Protein AF-A0A8K1FPV5-F1 (afdb_monomer)

Foldseek 3Di:
DKDFLVRVCVLQVHDSVVSVVVQVVCVVVVQKDDDDDRIIDGDPVVVVVLVVVLCVLVDPDDDPPPVVPQVSVVQSVPVSLVVLLVVLLLLCLLVVQKAALVQVCVVSVHDSVVNVVSLVVVVVVVQKDWDWDADPVRDIDIMIGGDPSVVVSLVSDVVSVVSSPPPVQSVLCVVQVHSDDVSSVVSVVVVCVVCVVVVVVVVVVVVD

Radius of gyration: 21.46 Å; Cα contacts (8 Å, |Δi|>4): 200; chains: 1; bounding box: 51×63×46 Å

Sequence (208 aa):
GPCSVSEIANITGNSKKSVTDAIRKLIEKELVIKVKYDIYDLSEKGRQLVSILNKLLINDDRSIKQELNNPLSSLGENLVQLFYLIELVKISLLNNGEVNPGKVSKELGVSTQTLKYYLDLFTERKMFKRVSKKNLLGKSYQIYVLNVEGKKIAYKIPILVKLRRNVFLKILLKMTFSINYETSLLKLMAILSLTSPILIYFKNYDVG

Mean predicted aligned error: 14.12 Å

Structure (mmCIF, N/CA/C/O backbone):
data_AF-A0A8K1FPV5-F1
#
_entry.id   AF-A0A8K1FPV5-F1
#
loop_
_atom_site.group_PDB
_atom_site.id
_atom_site.type_symbol
_atom_site.label_atom_id
_atom_site.label_alt_id
_atom_site.label_comp_id
_atom_site.label_asym_id
_atom_site.label_entity_id
_atom_site.label_seq_id
_atom_site.pdbx_PDB_ins_code
_atom_site.Cartn_x
_atom_site.Cartn_y
_atom_site.Cartn_z
_atom_site.occupancy
_atom_site.B_iso_or_equiv
_atom_site.auth_seq_id
_atom_site.auth_comp_id
_atom_site.auth_asym_id
_atom_site.auth_atom_id
_atom_site.pdbx_PDB_model_num
ATOM 1 N N . GLY A 1 1 ? 10.388 -16.625 -10.408 1.00 70.50 1 GLY A N 1
ATOM 2 C CA . GLY A 1 1 ? 10.312 -17.752 -11.352 1.00 70.50 1 GLY A CA 1
ATOM 3 C C . GLY A 1 1 ? 9.580 -17.295 -12.596 1.00 70.50 1 GLY A C 1
ATOM 4 O O . GLY A 1 1 ? 9.085 -16.170 -12.572 1.00 70.50 1 GLY A O 1
ATOM 5 N N . PRO A 1 2 ? 9.513 -18.126 -13.647 1.00 87.69 2 PRO A N 1
ATOM 6 C CA . PRO A 1 2 ? 8.880 -17.748 -14.904 1.00 87.69 2 PRO A CA 1
ATOM 7 C C . PRO A 1 2 ? 7.391 -17.433 -14.711 1.00 87.69 2 PRO A C 1
ATOM 9 O O . PRO A 1 2 ? 6.694 -18.208 -14.059 1.00 87.69 2 PRO A O 1
ATOM 12 N N . CYS A 1 3 ? 6.915 -16.326 -15.280 1.00 88.06 3 CYS A N 1
ATOM 13 C CA . CYS A 1 3 ? 5.527 -15.867 -15.168 1.00 88.06 3 CYS A CA 1
ATOM 14 C C . CYS A 1 3 ? 4.990 -15.391 -16.523 1.00 88.06 3 CYS A C 1
ATOM 16 O O . CYS A 1 3 ? 5.737 -14.871 -17.356 1.00 88.06 3 CYS A O 1
ATOM 18 N N . SER A 1 4 ? 3.680 -15.521 -16.720 1.00 93.38 4 SER A N 1
ATOM 19 C CA . SER A 1 4 ? 2.969 -14.986 -17.884 1.00 93.38 4 SER A CA 1
ATOM 20 C C . SER A 1 4 ? 2.580 -13.512 -17.736 1.00 93.38 4 SER A C 1
ATOM 22 O O . SER A 1 4 ? 2.467 -12.999 -16.618 1.00 93.38 4 SER A O 1
ATOM 24 N N . VAL A 1 5 ? 2.288 -12.823 -18.850 1.00 91.62 5 VAL A N 1
ATOM 25 C CA . VAL A 1 5 ? 1.757 -11.441 -18.815 1.00 91.62 5 VAL A CA 1
ATOM 26 C C . VAL A 1 5 ? 0.472 -11.378 -17.999 1.00 91.62 5 VAL A C 1
ATOM 28 O O . VAL A 1 5 ? 0.261 -10.428 -17.247 1.00 91.62 5 VAL A O 1
ATOM 31 N N . SER A 1 6 ? -0.393 -12.385 -18.136 1.00 87.25 6 SER A N 1
ATOM 32 C CA . SER A 1 6 ? -1.672 -12.426 -17.423 1.00 87.25 6 SER A CA 1
ATOM 33 C C . SER A 1 6 ? -1.480 -12.563 -15.912 1.00 87.25 6 SER A C 1
ATOM 35 O O . SER A 1 6 ? -2.154 -11.872 -15.150 1.00 87.25 6 SER A O 1
ATOM 37 N N . GLU A 1 7 ? -0.537 -13.397 -15.472 1.00 84.06 7 GLU A N 1
ATOM 38 C CA . GLU A 1 7 ? -0.200 -13.533 -14.050 1.00 84.06 7 GLU A CA 1
ATOM 39 C C . GLU A 1 7 ? 0.409 -12.245 -13.496 1.00 84.06 7 GLU A C 1
ATOM 41 O O . GLU A 1 7 ? -0.010 -11.773 -12.442 1.00 84.06 7 GLU A O 1
ATOM 46 N N . ILE A 1 8 ? 1.336 -11.621 -14.229 1.00 87.38 8 ILE A N 1
ATOM 47 C CA . ILE A 1 8 ? 1.968 -10.363 -13.808 1.00 87.38 8 ILE A CA 1
ATOM 48 C C . ILE A 1 8 ? 0.935 -9.228 -13.744 1.00 87.38 8 ILE A C 1
ATOM 50 O O . ILE A 1 8 ? 0.929 -8.457 -12.785 1.00 87.38 8 ILE A O 1
ATOM 54 N N . ALA A 1 9 ? 0.028 -9.134 -14.718 1.00 85.19 9 ALA A N 1
ATOM 55 C CA . ALA A 1 9 ? -1.062 -8.156 -14.722 1.00 85.19 9 ALA A CA 1
ATOM 56 C C . ALA A 1 9 ? -1.972 -8.316 -13.500 1.00 85.19 9 ALA A C 1
ATOM 58 O O . ALA A 1 9 ? -2.239 -7.337 -12.803 1.00 85.19 9 ALA A O 1
ATOM 59 N N . ASN A 1 10 ? -2.360 -9.553 -13.186 1.00 76.25 10 ASN A N 1
ATOM 60 C CA . ASN A 1 10 ? -3.189 -9.854 -12.022 1.00 76.25 10 ASN A CA 1
ATOM 61 C C . ASN A 1 10 ? -2.476 -9.541 -10.698 1.00 76.25 10 ASN A C 1
ATOM 63 O O . ASN A 1 10 ? -3.089 -8.979 -9.796 1.00 76.25 10 ASN A O 1
ATOM 67 N N . ILE A 1 11 ? -1.186 -9.873 -10.580 1.00 73.62 11 ILE A N 1
ATOM 68 C CA . ILE A 1 11 ? -0.402 -9.635 -9.356 1.00 73.62 11 ILE A CA 1
ATOM 69 C C . ILE A 1 11 ? -0.143 -8.141 -9.139 1.00 73.62 11 ILE A C 1
ATOM 71 O O . ILE A 1 11 ? -0.161 -7.670 -8.006 1.00 73.62 11 ILE A O 1
ATOM 75 N N . THR A 1 12 ? 0.117 -7.396 -10.214 1.00 73.81 12 THR A N 1
ATOM 76 C CA . THR A 1 12 ? 0.500 -5.977 -10.131 1.00 73.81 12 THR A CA 1
ATOM 77 C C . THR A 1 12 ? -0.682 -5.012 -10.227 1.00 73.81 12 THR A C 1
ATOM 79 O O . THR A 1 12 ? -0.481 -3.812 -10.063 1.00 73.81 12 THR A O 1
ATOM 82 N N . GLY A 1 13 ? -1.892 -5.501 -10.519 1.00 79.38 13 GLY A N 1
ATOM 83 C CA . GLY A 1 13 ? -3.080 -4.663 -10.714 1.00 79.38 13 GLY A CA 1
ATOM 84 C C . GLY A 1 13 ? -3.033 -3.794 -11.977 1.00 79.38 13 GLY A C 1
ATOM 85 O O . GLY A 1 13 ? -3.762 -2.810 -12.074 1.00 79.38 13 GLY A O 1
ATOM 86 N N . ASN A 1 14 ? -2.172 -4.127 -12.943 1.00 88.31 14 ASN A N 1
ATOM 87 C CA . ASN A 1 14 ? -1.999 -3.359 -14.177 1.00 88.31 14 ASN A CA 1
ATOM 88 C C . ASN A 1 14 ? -2.736 -3.993 -15.358 1.00 88.31 14 ASN A C 1
ATOM 90 O O . ASN A 1 14 ? -2.980 -5.197 -15.401 1.00 88.31 14 ASN A O 1
ATOM 94 N N . SER A 1 15 ? -3.033 -3.183 -16.379 1.00 90.00 15 SER A N 1
ATOM 95 C CA . SER A 1 15 ? -3.582 -3.709 -17.631 1.00 90.00 15 SER A CA 1
ATOM 96 C C . SER A 1 15 ? -2.574 -4.635 -18.325 1.00 90.00 15 SER A C 1
ATOM 98 O O . SER A 1 15 ? -1.369 -4.365 -18.321 1.00 90.00 15 SER A O 1
ATOM 100 N N . LYS A 1 16 ? -3.061 -5.690 -18.997 1.00 90.31 16 LYS A N 1
ATOM 101 C CA . LYS A 1 16 ? -2.197 -6.596 -19.778 1.00 90.31 16 LYS A CA 1
ATOM 102 C C . LYS A 1 16 ? -1.344 -5.832 -20.793 1.00 90.31 16 LYS A C 1
ATOM 104 O O . LYS A 1 16 ? -0.160 -6.107 -20.910 1.00 90.31 16 LYS A O 1
ATOM 109 N N . LYS A 1 17 ? -1.910 -4.810 -21.448 1.00 93.62 17 LYS A N 1
ATOM 110 C CA . LYS A 1 17 ? -1.195 -3.950 -22.406 1.00 93.62 17 LYS A CA 1
ATOM 111 C C . LYS A 1 17 ? -0.012 -3.221 -21.758 1.00 93.62 17 LYS A C 1
ATOM 113 O O . LYS A 1 17 ? 1.075 -3.203 -22.329 1.00 93.62 17 LYS A O 1
ATOM 118 N N . SER A 1 18 ? -0.211 -2.657 -20.565 1.00 89.69 18 SER A N 1
ATOM 119 C CA . SER A 1 18 ? 0.848 -1.976 -19.808 1.00 89.69 18 SER A CA 1
ATOM 120 C C . SER A 1 18 ? 1.957 -2.944 -19.399 1.00 89.69 18 SER A C 1
ATOM 122 O O . SER A 1 18 ? 3.136 -2.620 -19.525 1.00 89.69 18 SER A O 1
ATOM 124 N N . VAL A 1 19 ? 1.584 -4.148 -18.957 1.00 92.56 19 VAL A N 1
ATOM 125 C CA . VAL A 1 19 ? 2.543 -5.200 -18.597 1.00 92.56 19 VAL A CA 1
ATOM 126 C C . VAL A 1 19 ? 3.336 -5.669 -19.813 1.00 92.56 19 VAL A C 1
ATOM 128 O O . VAL A 1 19 ? 4.555 -5.777 -19.729 1.00 92.56 19 VAL A O 1
ATOM 131 N N . THR A 1 20 ? 2.688 -5.886 -20.959 1.00 95.44 20 THR A N 1
ATOM 132 C CA . THR A 1 20 ? 3.373 -6.280 -22.198 1.00 95.44 20 THR A CA 1
ATOM 133 C C . THR A 1 20 ? 4.388 -5.229 -22.652 1.00 95.44 20 THR A C 1
ATOM 135 O O . THR A 1 20 ? 5.511 -5.588 -23.004 1.00 95.44 20 THR A O 1
ATOM 138 N N . ASP A 1 21 ? 4.047 -3.936 -22.603 1.00 95.69 21 ASP A N 1
ATOM 139 C CA . ASP A 1 21 ? 4.997 -2.868 -22.952 1.00 95.69 21 ASP A CA 1
ATOM 140 C C . ASP A 1 21 ? 6.171 -2.788 -21.962 1.00 95.69 21 ASP A C 1
ATOM 142 O O . ASP A 1 21 ? 7.323 -2.635 -22.373 1.00 95.69 21 ASP A O 1
ATOM 146 N N . ALA A 1 22 ? 5.906 -2.959 -20.663 1.00 93.88 22 ALA A N 1
ATOM 147 C CA . ALA A 1 22 ? 6.953 -3.005 -19.647 1.00 93.88 22 ALA A CA 1
ATOM 148 C C . ALA A 1 22 ? 7.902 -4.197 -19.855 1.00 93.88 22 ALA A C 1
ATOM 150 O O . ALA A 1 22 ? 9.119 -4.018 -19.841 1.00 93.88 22 ALA A O 1
ATOM 151 N N . ILE A 1 23 ? 7.365 -5.395 -20.110 1.00 95.75 23 ILE A N 1
ATOM 152 C CA . ILE A 1 23 ? 8.165 -6.592 -20.403 1.00 95.75 23 ILE A CA 1
ATOM 153 C C . ILE A 1 23 ? 9.012 -6.378 -21.657 1.00 95.75 23 ILE A C 1
ATOM 155 O O . ILE A 1 23 ? 10.206 -6.666 -21.627 1.00 95.75 23 ILE A O 1
ATOM 159 N N . ARG A 1 24 ? 8.446 -5.806 -22.729 1.00 95.88 24 ARG A N 1
ATOM 160 C CA . ARG A 1 24 ? 9.200 -5.476 -23.949 1.00 95.88 24 ARG A CA 1
ATOM 161 C C . ARG A 1 24 ? 10.403 -4.576 -23.645 1.00 95.88 24 ARG A C 1
ATOM 163 O O . ARG A 1 24 ? 11.517 -4.909 -24.035 1.00 95.88 24 ARG A O 1
ATOM 170 N N . LYS A 1 25 ? 10.207 -3.496 -22.881 1.00 96.31 25 LYS A N 1
ATOM 171 C CA . LYS A 1 25 ? 11.289 -2.583 -22.461 1.00 96.31 25 LYS A CA 1
ATOM 172 C C . LYS A 1 25 ? 12.345 -3.268 -21.587 1.00 96.31 25 LYS A C 1
ATOM 174 O O . LYS A 1 25 ? 13.521 -2.920 -21.652 1.00 96.31 25 LYS A O 1
ATOM 179 N N . LEU A 1 26 ? 11.943 -4.216 -20.739 1.00 95.25 26 LEU A N 1
ATOM 180 C CA . LEU A 1 26 ? 12.870 -4.980 -19.897 1.00 95.25 26 LEU A CA 1
ATOM 181 C C . LEU A 1 26 ? 13.670 -6.015 -20.701 1.00 95.25 26 LEU A C 1
ATOM 183 O O . LEU A 1 26 ? 14.831 -6.255 -20.370 1.00 95.25 26 LEU A O 1
ATOM 187 N N . ILE A 1 27 ? 13.088 -6.574 -21.765 1.00 95.81 27 ILE A N 1
ATOM 188 C CA . ILE A 1 27 ? 13.793 -7.422 -22.738 1.00 95.81 27 ILE A CA 1
ATOM 189 C C . ILE A 1 27 ? 14.805 -6.592 -23.534 1.00 95.81 27 ILE A C 1
ATOM 191 O O . ILE A 1 27 ? 15.955 -7.003 -23.637 1.00 95.81 27 ILE A O 1
ATOM 195 N N . GLU A 1 28 ? 14.429 -5.401 -24.018 1.00 95.12 28 GLU A N 1
ATOM 196 C CA . GLU A 1 28 ? 15.346 -4.470 -24.710 1.00 95.12 28 GLU A CA 1
ATOM 197 C C . GLU A 1 28 ? 16.560 -4.088 -23.843 1.00 95.12 28 GLU A C 1
ATOM 199 O O . GLU A 1 28 ? 17.643 -3.824 -24.355 1.00 95.12 28 GLU A O 1
ATOM 204 N N . LYS A 1 29 ? 16.395 -4.082 -22.515 1.00 92.88 29 LYS A N 1
ATOM 205 C CA . LYS A 1 29 ? 17.468 -3.832 -21.535 1.00 92.88 29 LYS A CA 1
ATOM 206 C C . LYS A 1 29 ? 18.228 -5.095 -21.105 1.00 92.88 29 LYS A C 1
ATOM 208 O O . LYS A 1 29 ? 19.124 -5.001 -20.261 1.00 92.88 29 LYS A O 1
ATOM 213 N N . GLU A 1 30 ? 17.863 -6.254 -21.652 1.00 93.31 30 GLU A N 1
ATOM 214 C CA . GLU A 1 30 ? 18.415 -7.579 -21.340 1.00 93.31 30 GLU A CA 1
ATOM 215 C C . GLU A 1 30 ? 18.210 -8.015 -19.879 1.00 93.31 30 GLU A C 1
ATOM 217 O O . GLU A 1 30 ? 18.988 -8.800 -19.338 1.00 93.31 30 GLU A O 1
ATOM 222 N N . LEU A 1 31 ? 17.184 -7.497 -19.198 1.00 90.81 31 LEU A N 1
ATOM 223 C CA . LEU A 1 31 ? 16.885 -7.828 -17.795 1.00 90.81 31 LEU A CA 1
ATOM 224 C C . LEU A 1 31 ? 15.889 -8.987 -17.666 1.00 90.81 31 LEU A C 1
ATOM 226 O O . LEU A 1 31 ? 15.855 -9.683 -16.651 1.00 90.81 31 LEU A O 1
ATOM 230 N N . VAL A 1 32 ? 15.079 -9.196 -18.699 1.00 95.81 32 VAL A N 1
ATOM 231 C CA . VAL A 1 32 ? 14.065 -10.249 -18.783 1.00 95.81 32 VAL A CA 1
ATOM 232 C C . VAL A 1 32 ? 14.277 -11.018 -20.080 1.00 95.81 32 VAL A C 1
ATOM 234 O O . VAL A 1 32 ? 14.644 -10.436 -21.098 1.00 95.81 32 VAL A O 1
ATOM 237 N N . ILE A 1 33 ? 14.035 -12.323 -20.042 1.00 95.25 33 ILE A N 1
ATOM 238 C CA . ILE A 1 33 ? 14.074 -13.213 -21.199 1.00 95.25 33 ILE A CA 1
ATOM 239 C C . ILE A 1 33 ? 12.710 -13.852 -21.425 1.00 95.25 33 ILE A C 1
ATOM 241 O O . ILE A 1 33 ? 11.966 -14.145 -20.487 1.00 95.25 33 ILE A O 1
ATOM 245 N N . LYS A 1 34 ? 12.387 -14.085 -22.695 1.00 95.44 34 LYS A N 1
ATOM 246 C CA . LYS A 1 34 ? 11.223 -14.870 -23.098 1.00 95.44 34 LYS A CA 1
ATOM 247 C C . LYS A 1 34 ? 11.609 -16.346 -23.058 1.00 95.44 34 LYS A C 1
ATOM 249 O O . LYS A 1 34 ? 12.500 -16.759 -23.792 1.00 95.44 34 LYS A O 1
ATOM 254 N N . VAL A 1 35 ? 10.951 -17.124 -22.202 1.00 91.81 35 VAL A N 1
ATOM 255 C CA . VAL A 1 35 ? 11.241 -18.557 -22.030 1.00 91.81 35 VAL A CA 1
ATOM 256 C C . VAL A 1 35 ? 10.451 -19.372 -23.049 1.00 91.81 35 VAL A C 1
ATOM 258 O O . VAL A 1 35 ? 11.020 -20.157 -23.801 1.00 91.81 35 VAL A O 1
ATOM 261 N N . LYS A 1 36 ? 9.125 -19.178 -23.094 1.00 89.81 36 LYS A N 1
ATOM 262 C CA . LYS A 1 36 ? 8.237 -19.895 -24.020 1.00 89.81 36 LYS A CA 1
ATOM 263 C C . LYS A 1 36 ? 6.905 -19.167 -24.166 1.00 89.81 36 LYS A C 1
ATOM 265 O O . LYS A 1 36 ? 6.258 -18.892 -23.165 1.00 89.81 36 LYS A O 1
ATOM 270 N N . TYR A 1 37 ? 6.455 -18.912 -25.396 1.00 88.94 37 TYR A N 1
ATOM 271 C CA . TYR A 1 37 ? 5.197 -18.193 -25.660 1.00 88.94 37 TYR A CA 1
ATOM 272 C C . TYR A 1 37 ? 5.074 -16.914 -24.814 1.00 88.94 37 TYR A C 1
ATOM 274 O O . TYR A 1 37 ? 5.942 -16.060 -24.903 1.00 88.94 37 TYR A O 1
ATOM 282 N N . ASP A 1 38 ? 4.035 -16.773 -23.999 1.00 89.94 38 ASP A N 1
ATOM 283 C CA . ASP A 1 38 ? 3.809 -15.609 -23.138 1.00 89.94 38 ASP A CA 1
ATOM 284 C C . ASP A 1 38 ? 4.516 -15.710 -21.772 1.00 89.94 38 ASP A C 1
ATOM 286 O O . ASP A 1 38 ? 4.190 -14.962 -20.863 1.00 89.94 38 ASP A O 1
ATOM 290 N N . ILE A 1 39 ? 5.452 -16.650 -21.588 1.00 93.25 39 ILE A N 1
ATOM 291 C CA . ILE A 1 39 ? 6.159 -16.880 -20.320 1.00 93.25 39 ILE A CA 1
ATOM 292 C C . ILE A 1 39 ? 7.530 -16.203 -20.344 1.00 93.25 39 ILE A C 1
ATOM 294 O O . ILE A 1 39 ? 8.345 -16.440 -21.245 1.00 93.25 39 ILE A O 1
ATOM 298 N N . TYR A 1 40 ? 7.800 -15.419 -19.303 1.00 93.25 40 TYR A N 1
ATOM 299 C CA . TYR A 1 40 ? 8.999 -14.604 -19.141 1.00 93.25 40 TYR A CA 1
ATOM 300 C C . TYR A 1 40 ? 9.686 -14.886 -17.805 1.00 93.25 40 TYR A C 1
ATOM 302 O O . TYR A 1 40 ? 9.016 -15.141 -16.808 1.00 93.25 40 TYR A O 1
ATOM 310 N N . ASP A 1 41 ? 11.015 -14.806 -17.766 1.00 94.50 41 ASP A N 1
ATOM 311 C CA . ASP A 1 41 ? 11.802 -14.933 -16.532 1.00 94.50 41 ASP A CA 1
ATOM 312 C C . ASP A 1 41 ? 12.942 -13.906 -16.500 1.00 94.50 41 ASP A C 1
ATOM 314 O O . ASP A 1 41 ? 13.258 -13.269 -17.507 1.00 94.50 41 ASP A O 1
ATOM 318 N N . LEU A 1 42 ? 13.569 -13.730 -15.339 1.00 93.12 42 LEU A N 1
ATOM 3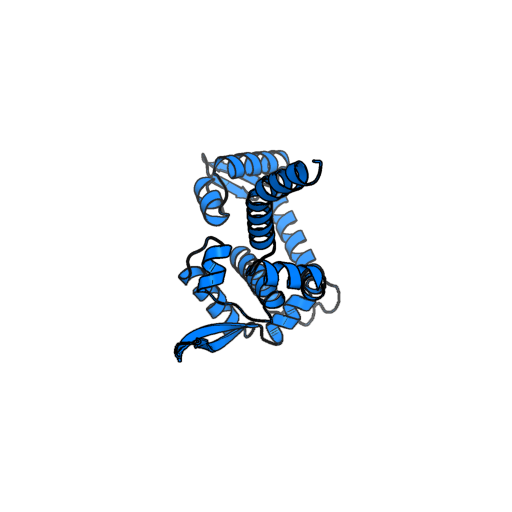19 C CA . LEU A 1 42 ? 14.745 -12.874 -15.208 1.00 93.12 42 LEU A CA 1
ATOM 320 C C . LEU A 1 42 ? 15.940 -13.480 -15.953 1.00 93.12 42 LEU A C 1
ATOM 322 O O . LEU A 1 42 ? 16.253 -14.668 -15.799 1.00 93.12 42 LEU A O 1
ATOM 326 N N . SER A 1 43 ? 16.643 -12.633 -16.704 1.00 93.81 43 SER A N 1
ATOM 327 C CA . SER A 1 43 ? 17.972 -12.960 -17.222 1.00 93.81 43 SER A CA 1
ATOM 328 C C . SER A 1 43 ? 18.988 -13.019 -16.076 1.00 93.81 43 SER A C 1
ATOM 330 O O . SER A 1 43 ? 18.709 -12.565 -14.964 1.00 93.81 43 SER A O 1
ATOM 332 N N . GLU A 1 44 ? 20.194 -13.518 -16.337 1.00 89.69 44 GLU A N 1
ATOM 333 C CA . GLU A 1 44 ? 21.276 -13.498 -15.345 1.00 89.69 44 GLU A CA 1
ATOM 334 C C . GLU A 1 44 ? 21.589 -12.065 -14.875 1.00 89.69 44 GLU A C 1
ATOM 336 O O . GLU A 1 44 ? 21.617 -11.774 -13.680 1.00 89.69 44 GLU A O 1
ATOM 341 N N . LYS A 1 45 ? 21.679 -11.125 -15.824 1.00 85.81 45 LYS A N 1
ATOM 342 C CA . LYS A 1 45 ? 21.830 -9.685 -15.565 1.00 85.81 45 LYS A CA 1
ATOM 343 C C . LYS A 1 45 ? 20.667 -9.124 -14.737 1.00 85.81 45 LYS A C 1
ATOM 345 O O . LYS A 1 45 ? 20.880 -8.337 -13.817 1.00 85.81 45 LYS A O 1
ATOM 350 N N . GLY A 1 46 ? 19.439 -9.559 -15.024 1.00 84.81 46 GLY A N 1
ATOM 351 C CA . GLY A 1 46 ? 18.247 -9.217 -14.251 1.00 84.81 46 GLY A CA 1
ATOM 352 C C . GLY A 1 46 ? 18.313 -9.722 -12.809 1.00 84.81 46 GLY A C 1
ATOM 353 O O . GLY A 1 46 ? 18.029 -8.962 -11.884 1.00 84.81 46 GLY A O 1
ATOM 354 N N . ARG A 1 47 ? 18.748 -10.970 -12.594 1.00 88.19 47 ARG A N 1
ATOM 355 C CA . ARG A 1 47 ? 18.927 -11.557 -11.252 1.00 88.19 47 ARG A CA 1
ATOM 356 C C . ARG A 1 47 ? 20.010 -10.831 -10.462 1.00 88.19 47 ARG A C 1
ATOM 358 O O . ARG A 1 47 ? 19.798 -10.520 -9.291 1.00 88.19 47 ARG A O 1
ATOM 365 N N . GLN A 1 48 ? 21.130 -10.501 -11.102 1.00 79.19 48 GLN A N 1
ATOM 366 C CA . GLN A 1 48 ? 22.206 -9.722 -10.487 1.00 79.19 48 GLN A CA 1
ATOM 367 C C . GLN A 1 48 ? 21.733 -8.320 -10.092 1.00 79.19 48 GLN A C 1
ATOM 369 O O . GLN A 1 48 ? 21.986 -7.883 -8.971 1.00 79.19 48 GLN A O 1
ATOM 374 N N . LEU A 1 49 ? 20.979 -7.639 -10.960 1.00 75.88 49 LEU A N 1
ATOM 375 C CA . LEU A 1 49 ? 20.418 -6.322 -10.659 1.00 75.88 49 LEU A CA 1
ATOM 376 C C . LEU A 1 49 ? 19.418 -6.379 -9.498 1.00 75.88 49 LEU A C 1
ATOM 378 O O . LEU A 1 49 ? 19.492 -5.550 -8.594 1.00 75.88 49 LEU A O 1
ATOM 382 N N . VAL A 1 50 ? 18.538 -7.383 -9.461 1.00 80.69 50 VAL A N 1
ATOM 383 C CA . VAL A 1 50 ? 17.635 -7.610 -8.318 1.00 80.69 50 VAL A CA 1
ATOM 384 C C . VAL A 1 50 ? 18.428 -7.890 -7.036 1.00 80.69 50 VAL A C 1
ATOM 386 O O . VAL A 1 50 ? 18.099 -7.343 -5.988 1.00 80.69 50 VAL A O 1
ATOM 389 N N . SER A 1 51 ? 19.513 -8.666 -7.110 1.00 75.88 51 SER A N 1
ATOM 390 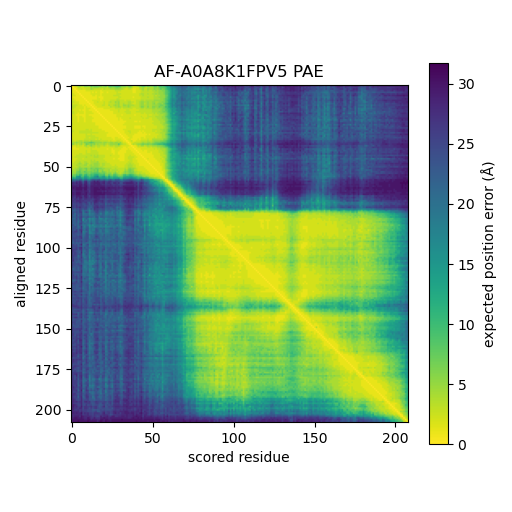C CA . SER A 1 51 ? 20.404 -8.916 -5.968 1.00 75.88 51 SER A CA 1
ATOM 391 C C . SER A 1 51 ? 21.066 -7.632 -5.455 1.00 75.88 51 SER A C 1
ATOM 393 O O . SER A 1 51 ? 21.095 -7.395 -4.249 1.00 75.88 51 SER A O 1
ATOM 395 N N . ILE A 1 52 ? 21.554 -6.769 -6.352 1.00 68.88 52 ILE A N 1
ATOM 396 C CA . ILE A 1 52 ? 22.145 -5.469 -5.997 1.00 68.88 52 ILE A CA 1
ATOM 397 C C . ILE A 1 52 ? 21.090 -4.547 -5.384 1.00 68.88 52 ILE A C 1
ATOM 399 O O . ILE A 1 52 ? 21.352 -3.940 -4.350 1.00 68.88 52 ILE A O 1
ATOM 403 N N . LEU A 1 53 ? 19.891 -4.472 -5.966 1.00 65.25 53 LEU A N 1
ATOM 404 C CA . LEU A 1 53 ? 18.785 -3.694 -5.403 1.00 65.25 53 LEU A CA 1
ATOM 405 C C . LEU A 1 53 ? 18.416 -4.192 -4.005 1.00 65.25 53 LEU A C 1
ATOM 407 O O . LEU A 1 53 ? 18.262 -3.382 -3.096 1.00 65.25 53 LEU A O 1
ATOM 411 N N . ASN A 1 54 ? 18.362 -5.509 -3.801 1.00 61.47 54 ASN A N 1
ATOM 412 C CA . ASN A 1 54 ? 18.140 -6.092 -2.482 1.00 61.47 54 ASN A CA 1
ATOM 413 C C . ASN A 1 54 ? 19.254 -5.699 -1.505 1.00 61.47 54 ASN A C 1
ATOM 415 O O . ASN A 1 54 ? 18.960 -5.262 -0.397 1.00 61.47 54 ASN A O 1
ATOM 419 N N . LYS A 1 55 ? 20.524 -5.762 -1.920 1.00 61.03 55 LYS A N 1
ATOM 420 C 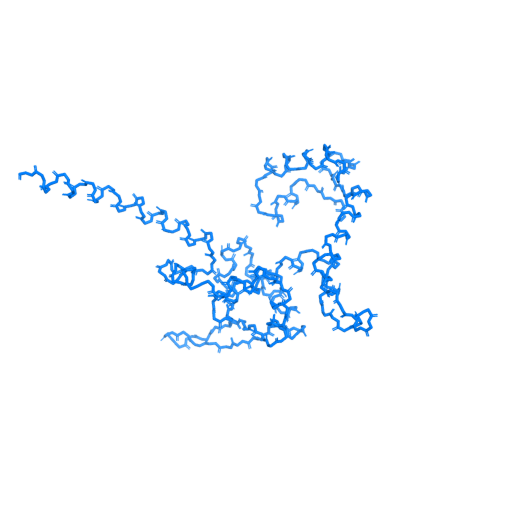CA . LYS A 1 55 ? 21.660 -5.320 -1.094 1.00 61.03 55 LYS A CA 1
ATOM 421 C C . LYS A 1 55 ? 21.593 -3.831 -0.758 1.00 61.03 55 LYS A C 1
ATOM 423 O O . LYS A 1 55 ? 21.843 -3.476 0.383 1.00 61.03 55 LYS A O 1
ATOM 428 N N . LEU A 1 56 ? 21.212 -2.968 -1.698 1.00 51.16 56 LEU A N 1
ATOM 429 C CA . LEU A 1 56 ? 21.077 -1.520 -1.475 1.00 51.16 56 LEU A CA 1
ATOM 430 C C . LEU A 1 56 ? 19.885 -1.162 -0.578 1.00 51.16 56 LEU A C 1
ATOM 432 O O . LEU A 1 56 ? 19.929 -0.169 0.139 1.00 51.16 56 LEU A O 1
ATOM 436 N N . LEU A 1 57 ? 18.824 -1.969 -0.601 1.00 53.59 57 LEU A N 1
ATOM 437 C CA . LEU A 1 57 ? 17.692 -1.823 0.316 1.00 53.59 57 LEU A CA 1
ATOM 438 C C . LEU A 1 57 ? 18.015 -2.335 1.731 1.00 53.59 57 LEU A C 1
ATOM 440 O O . LEU A 1 57 ? 17.333 -1.948 2.681 1.00 53.59 57 LEU A O 1
ATOM 444 N N . ILE A 1 58 ? 19.023 -3.204 1.872 1.00 54.22 58 ILE A N 1
ATOM 445 C CA . ILE A 1 58 ? 19.398 -3.865 3.132 1.00 54.22 58 ILE A CA 1
ATOM 446 C C . ILE A 1 58 ? 20.618 -3.203 3.802 1.00 54.22 58 ILE A C 1
ATOM 448 O O . ILE A 1 58 ? 20.648 -3.128 5.032 1.00 54.22 58 ILE A O 1
ATOM 452 N N . ASN A 1 59 ? 21.572 -2.663 3.037 1.00 45.16 59 ASN A N 1
ATOM 453 C CA . ASN A 1 59 ? 22.820 -2.098 3.554 1.00 45.16 59 ASN A CA 1
ATOM 454 C C . ASN A 1 59 ? 22.784 -0.567 3.636 1.00 45.16 59 ASN A C 1
ATOM 456 O O . ASN A 1 59 ? 23.113 0.131 2.679 1.00 45.16 59 ASN A O 1
ATOM 460 N N . ASP A 1 60 ? 22.472 -0.071 4.833 1.00 42.75 60 ASP A N 1
ATOM 461 C CA . ASP A 1 60 ? 23.218 1.050 5.405 1.00 42.75 60 ASP A CA 1
ATOM 462 C C . ASP A 1 60 ? 24.332 0.425 6.258 1.00 42.75 60 ASP A C 1
ATOM 464 O O . ASP A 1 60 ? 24.086 -0.443 7.102 1.00 42.75 60 ASP A O 1
ATOM 468 N N . ASP A 1 61 ? 25.570 0.764 5.937 1.00 52.03 61 ASP A N 1
ATOM 469 C CA . ASP A 1 61 ? 26.768 0.038 6.335 1.00 52.03 61 ASP A CA 1
ATOM 470 C C . ASP A 1 61 ? 27.054 0.219 7.837 1.00 52.03 61 ASP A C 1
ATOM 472 O O . ASP A 1 61 ? 27.343 1.330 8.290 1.00 52.03 61 ASP A O 1
ATOM 476 N N . ARG A 1 62 ? 26.934 -0.873 8.611 1.00 38.44 62 ARG A N 1
ATOM 477 C CA . ARG A 1 62 ? 27.666 -1.191 9.859 1.00 38.44 62 ARG A CA 1
ATOM 478 C C . ARG A 1 62 ? 27.146 -2.515 10.437 1.00 38.44 62 ARG A C 1
ATOM 480 O O . ARG A 1 62 ? 26.046 -2.579 10.978 1.00 38.44 62 ARG A O 1
ATOM 487 N N . SER A 1 63 ? 28.012 -3.529 10.430 1.00 38.03 63 SER A N 1
ATOM 488 C CA . SER A 1 63 ? 27.921 -4.835 11.121 1.00 38.03 63 SER A CA 1
ATOM 489 C C . SER A 1 63 ? 27.363 -6.036 10.332 1.00 38.03 63 SER A C 1
ATOM 491 O O . SER A 1 63 ? 26.297 -6.579 10.608 1.00 38.03 63 SER A O 1
ATOM 493 N N . ILE A 1 64 ? 28.244 -6.604 9.501 1.00 43.69 64 ILE A N 1
ATOM 494 C CA . ILE A 1 64 ? 28.241 -7.986 8.964 1.00 43.69 64 ILE A CA 1
ATOM 495 C C . ILE A 1 64 ? 28.334 -9.061 10.095 1.00 43.69 64 ILE A C 1
ATOM 497 O O . ILE A 1 64 ? 28.786 -10.182 9.907 1.00 43.69 64 ILE A O 1
ATOM 501 N N . LYS A 1 65 ? 27.896 -8.762 11.328 1.00 36.47 65 LYS A N 1
ATOM 502 C CA . LYS A 1 65 ? 27.882 -9.712 12.463 1.00 36.47 65 LYS A CA 1
ATOM 503 C C . LYS A 1 65 ? 26.547 -9.799 13.219 1.00 36.47 65 LYS A C 1
ATOM 505 O O . LYS A 1 65 ? 26.485 -10.475 14.238 1.00 36.47 65 LYS A O 1
ATOM 510 N N . GLN A 1 66 ? 25.463 -9.190 12.723 1.00 39.44 66 GLN A N 1
ATOM 511 C CA . GLN A 1 66 ? 24.115 -9.330 13.316 1.00 39.44 66 GLN A CA 1
ATOM 512 C C . GLN A 1 66 ? 23.037 -9.867 12.351 1.00 39.44 66 GLN A C 1
ATOM 514 O O . GLN A 1 66 ? 21.851 -9.883 12.685 1.00 39.44 66 GLN A O 1
ATOM 519 N N . GLU A 1 67 ? 23.419 -10.353 11.167 1.00 39.56 67 GLU A N 1
ATOM 520 C CA . GLU A 1 67 ? 22.477 -10.723 10.095 1.00 39.56 67 GLU A CA 1
ATOM 521 C C . GLU A 1 67 ? 21.739 -12.061 10.254 1.00 39.56 67 GLU A C 1
ATOM 523 O O . GLU A 1 67 ? 20.848 -12.348 9.459 1.00 39.56 67 GLU A O 1
ATOM 528 N N . LEU A 1 68 ? 21.984 -12.835 11.314 1.00 39.88 68 LEU A N 1
ATOM 529 C CA . LEU A 1 68 ? 21.145 -14.003 11.632 1.00 39.88 68 LEU A CA 1
ATOM 530 C C . LEU A 1 68 ? 19.826 -13.636 12.340 1.00 39.88 68 LEU A C 1
ATOM 532 O O . LEU A 1 68 ? 18.955 -14.487 12.473 1.00 39.88 68 LEU A O 1
ATOM 536 N N . ASN A 1 69 ? 19.641 -12.373 12.749 1.00 42.09 69 ASN A N 1
ATOM 537 C CA . ASN A 1 69 ? 18.462 -11.932 13.510 1.00 42.09 69 ASN A CA 1
ATOM 538 C C . ASN A 1 69 ? 17.674 -10.779 12.865 1.00 42.09 69 ASN A C 1
ATOM 540 O O . ASN A 1 69 ? 16.750 -10.257 13.488 1.00 42.09 69 ASN A O 1
ATOM 544 N N . ASN A 1 70 ? 18.015 -10.341 11.648 1.00 49.66 70 ASN A N 1
ATOM 545 C CA . ASN A 1 70 ? 17.329 -9.216 11.008 1.00 49.66 70 ASN A CA 1
ATOM 546 C C . ASN A 1 70 ? 16.114 -9.738 10.214 1.00 49.66 70 ASN A C 1
ATOM 548 O O . ASN A 1 70 ? 16.295 -10.393 9.193 1.00 49.66 70 ASN A O 1
ATOM 552 N N . PRO A 1 71 ? 14.862 -9.445 10.609 1.00 50.16 71 PRO A N 1
ATOM 553 C CA . PRO A 1 71 ? 13.681 -10.001 9.942 1.00 50.16 71 PRO A CA 1
ATOM 554 C C . PRO A 1 71 ? 13.612 -9.665 8.447 1.00 50.16 71 PRO A C 1
ATOM 556 O O . PRO A 1 71 ? 13.005 -10.412 7.684 1.00 50.16 71 PRO A O 1
ATOM 559 N N . LEU A 1 72 ? 14.243 -8.556 8.033 1.00 51.97 72 LEU A N 1
ATOM 560 C CA . LEU A 1 72 ? 14.288 -8.095 6.645 1.00 51.97 72 LEU A CA 1
ATOM 561 C C . LEU A 1 72 ? 15.085 -9.008 5.710 1.00 51.97 72 LEU A C 1
ATOM 563 O O . LEU A 1 72 ? 14.695 -9.111 4.551 1.00 51.97 72 LEU A O 1
ATOM 567 N N . SER A 1 73 ? 16.149 -9.675 6.173 1.00 49.34 73 SER A N 1
ATOM 568 C CA . SER A 1 73 ? 16.956 -10.544 5.299 1.00 49.34 73 SER A CA 1
ATOM 569 C C . SER A 1 73 ? 16.133 -11.745 4.825 1.00 49.34 73 SER A C 1
ATOM 571 O O . SER A 1 73 ? 16.047 -11.993 3.628 1.00 49.34 73 SER A O 1
ATOM 573 N N . SER A 1 74 ? 15.383 -12.378 5.737 1.00 50.38 74 SER A N 1
ATOM 574 C CA . SER A 1 74 ? 14.425 -13.451 5.407 1.00 50.38 74 SER A CA 1
ATOM 575 C C . SER A 1 74 ? 13.207 -12.995 4.582 1.00 50.38 74 SER A C 1
ATOM 577 O O . SER A 1 74 ? 12.504 -13.817 4.004 1.00 50.38 74 SER A O 1
ATOM 579 N N . LEU A 1 75 ? 12.905 -11.689 4.557 1.00 51.75 75 LEU A N 1
ATOM 580 C CA . LEU A 1 75 ? 11.801 -11.112 3.773 1.00 51.75 75 LEU A CA 1
ATOM 581 C C . LEU A 1 75 ? 12.239 -10.702 2.366 1.00 51.75 75 LEU A C 1
ATOM 583 O O . LEU A 1 75 ? 11.406 -10.673 1.462 1.00 51.75 75 LEU A O 1
ATOM 587 N N . GLY A 1 76 ? 13.527 -10.403 2.173 1.00 50.22 76 GLY A N 1
ATOM 588 C CA . GLY A 1 76 ? 14.107 -10.034 0.879 1.00 50.22 76 GLY A CA 1
ATOM 589 C C . GLY A 1 76 ? 14.057 -11.156 -0.164 1.00 50.22 76 GLY A C 1
ATOM 590 O O . GLY A 1 76 ? 14.131 -10.879 -1.359 1.00 50.22 76 GLY A O 1
ATOM 591 N N . GLU A 1 77 ? 13.865 -12.405 0.267 1.00 50.72 77 GLU A N 1
ATOM 592 C CA . GLU A 1 77 ? 13.698 -13.564 -0.620 1.00 50.72 77 GLU A CA 1
ATOM 593 C C . GLU A 1 77 ? 12.302 -13.626 -1.268 1.00 50.72 77 GLU A C 1
ATOM 595 O O . GLU A 1 77 ? 12.141 -14.206 -2.342 1.00 50.72 77 GLU A O 1
ATOM 600 N N . ASN A 1 78 ? 11.287 -12.983 -0.670 1.00 68.44 78 ASN A N 1
ATOM 601 C CA . ASN A 1 78 ? 9.927 -12.930 -1.206 1.00 68.44 78 ASN A CA 1
ATOM 602 C C . ASN A 1 78 ? 9.496 -11.476 -1.446 1.00 68.44 78 ASN A C 1
ATOM 604 O O . ASN A 1 78 ? 8.927 -10.814 -0.575 1.00 68.44 78 ASN A O 1
ATOM 608 N N . LEU A 1 79 ? 9.727 -10.997 -2.672 1.00 70.38 79 LEU A N 1
ATOM 609 C CA . LEU A 1 79 ? 9.412 -9.630 -3.107 1.00 70.38 79 LEU A CA 1
ATOM 610 C C . LEU A 1 79 ? 7.957 -9.221 -2.837 1.00 70.38 79 LEU A C 1
ATOM 612 O O . LEU A 1 79 ? 7.692 -8.054 -2.560 1.00 70.38 79 LEU A O 1
ATOM 616 N N . VAL A 1 80 ? 7.017 -10.171 -2.870 1.00 75.31 80 VAL A N 1
ATOM 617 C CA . VAL A 1 80 ? 5.605 -9.900 -2.572 1.00 75.31 80 VAL A CA 1
ATOM 618 C C . VAL A 1 80 ? 5.425 -9.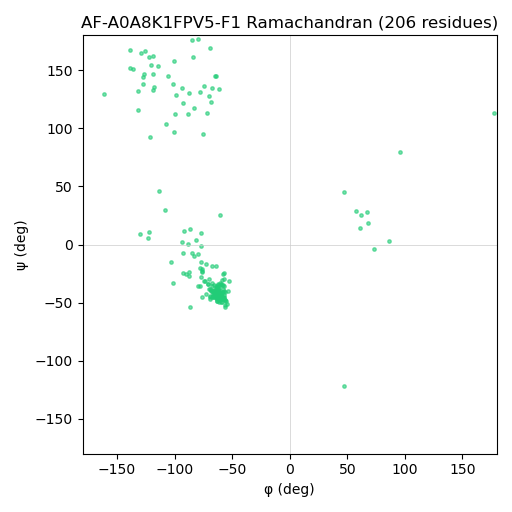584 -1.086 1.00 75.31 80 VAL A C 1
ATOM 620 O O . VAL A 1 80 ? 4.776 -8.598 -0.742 1.00 75.31 80 VAL A O 1
ATOM 623 N N . GLN A 1 81 ? 6.044 -10.361 -0.191 1.00 81.38 81 GLN A N 1
ATOM 624 C CA . GLN A 1 81 ? 6.034 -10.059 1.247 1.00 81.38 81 GLN A CA 1
ATOM 625 C C . GLN A 1 81 ? 6.700 -8.712 1.534 1.00 81.38 81 GLN A C 1
ATOM 627 O O . GLN A 1 81 ? 6.165 -7.919 2.308 1.00 81.38 81 GLN A O 1
ATOM 632 N N . LEU A 1 82 ? 7.829 -8.423 0.884 1.00 80.25 82 LEU A N 1
ATOM 633 C CA . LEU A 1 82 ? 8.509 -7.139 1.037 1.00 80.25 82 LEU A CA 1
ATOM 634 C C . LEU A 1 82 ? 7.623 -5.969 0.584 1.00 80.25 82 LEU A C 1
ATOM 636 O O . LEU A 1 82 ? 7.505 -4.980 1.309 1.00 80.25 82 LEU A O 1
ATOM 640 N N . PHE A 1 83 ? 6.956 -6.101 -0.565 1.00 85.38 83 PHE A N 1
ATOM 641 C CA . PHE A 1 83 ? 6.001 -5.110 -1.063 1.00 85.38 83 PHE A CA 1
ATOM 642 C C . PHE A 1 83 ? 4.893 -4.832 -0.040 1.00 85.38 83 PHE A C 1
ATOM 644 O O . PHE A 1 83 ? 4.702 -3.682 0.363 1.00 85.38 83 PHE A O 1
ATOM 651 N N . TYR A 1 84 ? 4.210 -5.878 0.443 1.00 89.06 84 TYR A N 1
ATOM 652 C CA . TYR A 1 84 ? 3.135 -5.706 1.423 1.00 89.06 84 TYR A CA 1
ATOM 653 C C . TYR A 1 84 ? 3.640 -5.132 2.741 1.00 89.06 84 TYR A C 1
ATOM 655 O O . TYR A 1 84 ? 2.950 -4.311 3.339 1.00 89.06 84 TYR A O 1
ATOM 663 N N . LEU A 1 85 ? 4.837 -5.510 3.193 1.00 88.31 85 LEU A N 1
ATOM 664 C CA . LEU A 1 85 ? 5.417 -4.925 4.396 1.00 88.31 85 LEU A CA 1
ATOM 665 C C . LEU A 1 85 ? 5.628 -3.419 4.226 1.00 88.31 85 LEU A C 1
ATOM 667 O O . LEU A 1 85 ? 5.206 -2.644 5.085 1.00 88.31 85 LEU A O 1
ATOM 671 N N . ILE A 1 86 ? 6.257 -3.000 3.125 1.00 86.62 86 ILE A N 1
ATOM 672 C CA . ILE A 1 86 ? 6.543 -1.586 2.865 1.00 86.62 86 I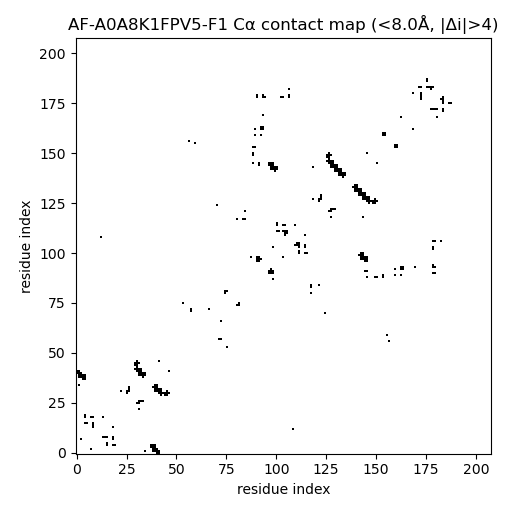LE A CA 1
ATOM 673 C C . ILE A 1 86 ? 5.240 -0.788 2.773 1.00 86.62 86 ILE A C 1
ATOM 675 O O . ILE A 1 86 ? 5.120 0.237 3.448 1.00 86.62 86 ILE A O 1
ATOM 679 N N . GLU A 1 87 ? 4.248 -1.262 2.013 1.00 88.31 87 GLU A N 1
ATOM 680 C CA . GLU A 1 87 ? 2.962 -0.564 1.890 1.00 88.31 87 GLU A CA 1
ATOM 681 C C . GLU A 1 87 ? 2.199 -0.512 3.220 1.00 88.31 87 GLU A C 1
ATOM 683 O O . GLU A 1 87 ? 1.700 0.544 3.611 1.00 88.31 87 GLU A O 1
ATOM 688 N N . LEU A 1 88 ? 2.169 -1.600 3.992 1.00 92.06 88 LEU A N 1
ATOM 689 C CA . LEU A 1 88 ? 1.504 -1.613 5.297 1.00 92.06 88 LEU A CA 1
ATOM 690 C C . LEU A 1 88 ? 2.190 -0.698 6.317 1.00 92.06 88 LEU A C 1
ATOM 692 O O . LEU A 1 88 ? 1.510 -0.015 7.087 1.00 92.06 88 LEU A O 1
ATOM 696 N N . VAL A 1 89 ? 3.525 -0.645 6.323 1.00 91.38 89 VAL A N 1
ATOM 697 C CA . VAL A 1 89 ? 4.289 0.282 7.173 1.00 91.38 89 VAL A CA 1
ATOM 698 C C . VAL A 1 89 ? 4.033 1.725 6.742 1.00 91.38 89 VAL A C 1
ATOM 700 O O . VAL A 1 89 ? 3.757 2.572 7.591 1.00 91.38 89 VAL A O 1
ATOM 703 N N . LYS A 1 90 ? 4.067 2.009 5.438 1.00 89.19 90 LYS A N 1
ATOM 704 C CA . LYS A 1 90 ? 3.771 3.325 4.857 1.00 89.19 90 LYS A CA 1
ATOM 705 C C . LYS A 1 90 ? 2.382 3.818 5.258 1.00 89.19 90 LYS A C 1
ATOM 707 O O . LYS A 1 90 ? 2.257 4.911 5.810 1.00 89.19 90 LYS A O 1
ATOM 712 N N . ILE A 1 91 ? 1.356 2.995 5.047 1.00 90.62 91 ILE A N 1
ATOM 713 C CA . ILE A 1 91 ? -0.027 3.305 5.423 1.00 90.62 91 ILE A CA 1
ATOM 714 C C . ILE A 1 91 ? -0.128 3.516 6.930 1.00 90.62 91 ILE A C 1
ATOM 716 O O . ILE A 1 91 ? -0.694 4.510 7.378 1.00 90.62 91 ILE A O 1
ATOM 720 N N . SER A 1 92 ? 0.472 2.632 7.722 1.00 92.00 92 SER A N 1
ATOM 721 C CA . SER A 1 92 ? 0.492 2.768 9.173 1.00 92.00 92 SER A CA 1
ATOM 722 C C . SER A 1 92 ? 1.092 4.106 9.621 1.00 92.00 92 SER A C 1
ATOM 724 O O . SER A 1 92 ? 0.477 4.830 10.403 1.00 92.00 92 SER A O 1
ATOM 726 N N . LEU A 1 93 ? 2.247 4.508 9.082 1.00 89.44 93 LEU A N 1
ATOM 727 C CA . LEU A 1 93 ? 2.889 5.783 9.420 1.00 89.44 93 LEU A CA 1
ATOM 728 C C . LEU A 1 93 ? 2.024 7.011 9.109 1.00 89.44 93 LEU A C 1
ATOM 730 O O . LEU A 1 93 ? 2.102 8.013 9.827 1.00 89.44 93 LEU A O 1
ATOM 734 N N . LEU A 1 94 ? 1.224 6.937 8.046 1.00 88.81 94 LEU A N 1
ATOM 735 C CA . LEU A 1 94 ? 0.296 7.992 7.645 1.00 88.81 94 LEU A CA 1
ATOM 736 C C . LEU A 1 94 ? -0.970 8.025 8.510 1.00 88.81 94 LEU A C 1
ATOM 738 O O . LEU A 1 94 ? -1.539 9.094 8.716 1.00 88.81 94 LEU A O 1
ATOM 742 N N . ASN A 1 95 ? -1.369 6.881 9.065 1.00 88.88 95 ASN A N 1
ATOM 743 C CA . ASN A 1 95 ? -2.636 6.688 9.769 1.00 88.88 95 ASN A CA 1
ATOM 744 C C . ASN A 1 95 ? -2.430 6.409 11.267 1.00 88.88 95 ASN A C 1
ATOM 746 O O . ASN A 1 95 ? -3.028 5.500 11.834 1.00 88.88 95 ASN A O 1
ATOM 750 N N . ASN A 1 96 ? -1.571 7.195 11.925 1.00 87.12 96 ASN A N 1
ATOM 751 C CA . ASN A 1 96 ? -1.310 7.128 13.376 1.00 87.12 96 ASN A CA 1
ATOM 752 C C . ASN A 1 96 ? -0.832 5.761 13.896 1.00 87.12 96 ASN A C 1
ATOM 754 O O . ASN A 1 96 ? -1.035 5.408 15.055 1.00 87.12 96 ASN A O 1
ATOM 758 N N . GLY A 1 97 ? -0.152 4.998 13.051 1.00 89.00 97 GLY A N 1
ATOM 759 C CA . GLY A 1 97 ? 0.318 3.660 13.371 1.00 89.00 97 GLY A CA 1
ATOM 760 C C . GLY A 1 97 ? -0.717 2.564 13.115 1.00 89.00 97 GLY A C 1
ATOM 761 O O . GLY A 1 97 ? -0.433 1.415 13.441 1.00 89.00 97 GLY A O 1
ATOM 762 N N . GLU A 1 98 ? -1.899 2.886 12.582 1.00 93.19 98 GLU A N 1
ATOM 763 C CA . GLU A 1 98 ? -3.025 1.960 12.453 1.00 93.19 98 GLU A CA 1
ATOM 764 C C . GLU A 1 98 ? -3.243 1.483 11.017 1.00 93.19 98 GLU A C 1
ATOM 766 O O . GLU A 1 98 ? -3.102 2.224 10.046 1.00 93.19 98 GLU A O 1
ATOM 771 N N . VAL A 1 99 ? -3.670 0.230 10.900 1.00 94.25 99 VAL A N 1
ATOM 772 C CA . VAL A 1 99 ? -4.033 -0.431 9.651 1.00 94.25 99 VAL A CA 1
ATOM 773 C C . VAL A 1 99 ? -5.380 -1.115 9.859 1.00 94.25 99 VAL A C 1
ATOM 775 O O . VAL A 1 99 ? -5.514 -2.037 10.666 1.00 94.25 99 VAL A O 1
ATOM 778 N N . ASN A 1 100 ? -6.397 -0.667 9.122 1.00 93.19 100 ASN A N 1
ATOM 779 C CA . ASN A 1 100 ? -7.701 -1.324 9.078 1.00 93.19 100 ASN A CA 1
ATOM 780 C C . ASN A 1 100 ? -7.785 -2.188 7.810 1.00 93.19 100 ASN A C 1
ATOM 782 O O . ASN A 1 100 ? -7.867 -1.617 6.719 1.00 93.19 100 ASN A O 1
ATOM 786 N N . PRO A 1 101 ? -7.827 -3.529 7.919 1.00 91.38 101 PRO A N 1
ATOM 787 C CA . PRO A 1 101 ? -7.773 -4.391 6.747 1.00 91.38 101 PRO A CA 1
ATOM 788 C C . PRO A 1 101 ? -8.890 -4.131 5.733 1.00 91.38 101 PRO A C 1
ATOM 790 O O . PRO A 1 101 ? -8.661 -4.209 4.532 1.00 91.38 101 PRO A O 1
ATOM 793 N N . GLY A 1 102 ? -10.094 -3.782 6.196 1.00 88.44 102 GLY A N 1
ATOM 794 C CA . GLY A 1 102 ? -11.239 -3.514 5.322 1.00 88.44 102 GLY A CA 1
ATOM 795 C C . GLY A 1 102 ? -11.112 -2.210 4.531 1.00 88.44 102 GLY A C 1
ATOM 796 O O . GLY A 1 102 ? -11.558 -2.143 3.392 1.00 88.44 102 GLY A O 1
ATOM 797 N N . LYS A 1 103 ? -10.483 -1.175 5.104 1.00 88.38 103 LYS A N 1
ATOM 798 C CA . LYS A 1 103 ? -10.203 0.077 4.375 1.00 88.38 103 LYS A CA 1
ATOM 799 C C . LYS A 1 103 ? -9.026 -0.090 3.418 1.00 88.38 103 LYS A C 1
ATOM 801 O O . LYS A 1 103 ? -9.097 0.312 2.266 1.00 88.38 103 LYS A O 1
ATOM 806 N N . VAL A 1 104 ? -7.969 -0.726 3.909 1.00 90.62 104 VAL A N 1
ATOM 807 C CA . VAL A 1 104 ? -6.704 -0.895 3.191 1.00 90.62 104 VAL A CA 1
ATOM 808 C C . VAL A 1 104 ? -6.852 -1.832 2.001 1.00 90.62 104 VAL A C 1
ATOM 810 O O . VAL A 1 104 ? -6.319 -1.537 0.943 1.00 90.62 104 VAL A O 1
ATOM 813 N N . SER A 1 105 ? -7.626 -2.913 2.131 1.00 88.06 105 SER A N 1
ATOM 814 C CA . SER A 1 105 ? -7.910 -3.817 1.004 1.00 88.06 105 SER A CA 1
ATOM 815 C C . SER A 1 105 ? -8.570 -3.099 -0.172 1.00 88.06 105 SER A C 1
ATOM 817 O O . SER A 1 105 ? -8.171 -3.312 -1.311 1.00 88.06 105 SER A O 1
ATOM 819 N N . LYS A 1 106 ? -9.514 -2.190 0.104 1.00 86.25 106 LY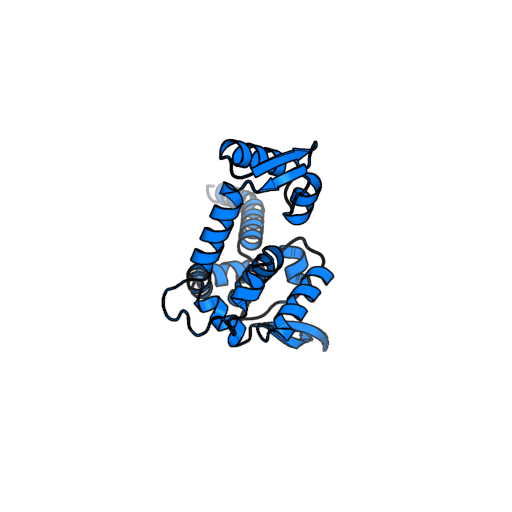S A N 1
ATOM 820 C CA . LYS A 1 106 ? -10.159 -1.371 -0.930 1.00 86.25 106 LYS A CA 1
ATOM 821 C C . LYS A 1 106 ? -9.178 -0.428 -1.620 1.00 86.25 106 LYS A C 1
ATOM 823 O O . LYS A 1 106 ? -9.225 -0.320 -2.836 1.00 86.25 106 LYS A O 1
ATOM 828 N N . GLU A 1 107 ? -8.301 0.233 -0.864 1.00 81.75 107 GLU A N 1
ATOM 829 C CA . GLU A 1 107 ? -7.331 1.168 -1.453 1.00 81.75 107 GLU A CA 1
ATOM 830 C C . GLU A 1 107 ? -6.176 0.472 -2.183 1.00 81.75 107 GLU A C 1
ATOM 832 O O . GLU A 1 107 ? -5.680 1.008 -3.165 1.00 81.75 107 GLU A O 1
ATOM 837 N N . LEU A 1 108 ? -5.761 -0.718 -1.745 1.00 81.69 108 LEU A N 1
ATOM 838 C CA . LEU A 1 108 ? -4.721 -1.500 -2.423 1.00 81.69 108 LEU A CA 1
ATOM 839 C C . LEU A 1 108 ? -5.261 -2.362 -3.575 1.00 81.69 108 LEU A C 1
ATOM 841 O O . LEU A 1 108 ? -4.472 -2.988 -4.273 1.00 81.69 108 LEU A O 1
ATOM 845 N N . GLY A 1 109 ? -6.583 -2.441 -3.761 1.00 81.50 109 GLY A N 1
ATOM 846 C CA . GLY A 1 109 ? -7.190 -3.275 -4.803 1.00 81.50 109 GLY A CA 1
ATOM 847 C C . GLY A 1 109 ? -7.001 -4.782 -4.586 1.00 81.50 109 GLY A C 1
ATOM 848 O O . GLY A 1 109 ? -6.965 -5.543 -5.547 1.00 81.50 109 GLY A O 1
ATOM 849 N N . VAL A 1 110 ? -6.873 -5.228 -3.332 1.00 86.12 110 VAL A N 1
ATOM 850 C CA . VAL A 1 110 ? -6.626 -6.639 -2.972 1.00 86.12 110 VAL A CA 1
ATOM 851 C C . VAL A 1 110 ? -7.715 -7.174 -2.055 1.00 86.12 110 VAL A C 1
ATOM 853 O O . VAL A 1 110 ? -8.425 -6.414 -1.400 1.00 86.12 110 VAL A O 1
ATOM 856 N N . SER A 1 111 ? -7.847 -8.498 -1.951 1.00 88.75 111 SER A N 1
ATOM 857 C CA . SER A 1 111 ? -8.833 -9.080 -1.037 1.00 88.75 111 SER A CA 1
ATOM 858 C C . SER A 1 111 ? -8.492 -8.767 0.428 1.00 88.75 111 SER A C 1
ATOM 860 O O . SER A 1 111 ? -7.326 -8.751 0.839 1.00 88.75 111 SER A O 1
ATOM 862 N N . THR A 1 112 ? -9.515 -8.568 1.266 1.00 89.94 112 THR A N 1
ATOM 863 C CA . THR A 1 112 ? -9.310 -8.396 2.715 1.00 89.94 112 THR A CA 1
ATOM 864 C C . THR A 1 112 ? -8.619 -9.612 3.340 1.00 89.94 112 THR A C 1
ATOM 866 O O . THR A 1 112 ? -7.867 -9.453 4.299 1.00 89.94 112 THR A O 1
ATOM 869 N N . GLN A 1 113 ? -8.833 -10.812 2.791 1.00 86.00 113 GLN A N 1
ATOM 870 C CA . GLN A 1 113 ? -8.206 -12.043 3.269 1.00 86.00 113 GLN A CA 1
ATOM 871 C C . GLN A 1 113 ? -6.698 -12.062 2.993 1.00 86.00 113 GLN A C 1
ATOM 873 O O . GLN A 1 113 ? -5.923 -12.369 3.894 1.00 86.00 113 GLN A O 1
ATOM 878 N N . THR A 1 114 ? -6.278 -11.653 1.792 1.00 85.38 114 THR A N 1
ATOM 879 C CA . THR A 1 114 ? -4.860 -11.503 1.419 1.00 85.38 114 THR A CA 1
ATOM 880 C C . THR A 1 114 ? -4.151 -10.552 2.376 1.00 85.38 114 THR A C 1
ATOM 882 O O . THR A 1 114 ? -3.077 -10.851 2.891 1.00 85.38 114 THR A O 1
ATOM 885 N N . LEU A 1 115 ? -4.780 -9.417 2.677 1.00 90.50 115 LEU A N 1
ATOM 886 C CA . LEU A 1 115 ? -4.186 -8.435 3.571 1.00 90.50 115 LEU A CA 1
ATOM 887 C C . LEU A 1 115 ? -4.095 -8.936 5.020 1.00 90.50 115 LEU A C 1
ATOM 889 O O . LEU A 1 115 ? -3.091 -8.694 5.685 1.00 90.50 115 LEU A O 1
ATOM 893 N N . LYS A 1 116 ? -5.124 -9.646 5.502 1.00 92.88 116 LYS A N 1
ATOM 894 C CA . LYS A 1 116 ? -5.095 -10.302 6.818 1.00 92.88 116 LYS A CA 1
ATOM 895 C C . LYS A 1 116 ? -3.975 -11.332 6.901 1.00 92.88 116 LYS A C 1
ATOM 897 O O . LYS A 1 116 ? -3.246 -11.310 7.880 1.00 92.88 116 LYS A O 1
ATOM 902 N N . TYR A 1 117 ? -3.793 -12.153 5.866 1.00 91.31 117 TYR A N 1
ATOM 903 C CA . TYR A 1 117 ? -2.702 -13.126 5.802 1.00 91.31 117 TYR A CA 1
ATOM 904 C C . TYR A 1 117 ? -1.333 -12.460 6.010 1.00 91.31 117 TYR A C 1
ATOM 906 O O . TYR A 1 117 ? -0.585 -12.860 6.899 1.00 91.31 117 TYR A O 1
ATOM 914 N N . TYR A 1 118 ? -1.026 -11.392 5.264 1.00 91.38 118 TYR A N 1
ATOM 915 C CA . TYR A 1 118 ? 0.249 -10.687 5.434 1.00 91.38 118 TYR A CA 1
ATOM 916 C C . TYR A 1 118 ? 0.357 -9.972 6.784 1.00 91.38 118 TYR A C 1
ATOM 918 O O . TYR A 1 118 ? 1.411 -10.005 7.412 1.00 91.38 118 TYR A O 1
ATOM 926 N N . LEU A 1 119 ? -0.722 -9.351 7.267 1.00 93.81 119 LEU A N 1
ATOM 927 C CA . LEU A 1 119 ? -0.729 -8.709 8.582 1.00 93.81 119 LEU A CA 1
ATOM 928 C C . LEU A 1 119 ? -0.528 -9.710 9.722 1.00 93.81 119 LEU A C 1
ATOM 930 O O . LEU A 1 119 ? 0.145 -9.378 10.698 1.00 93.81 119 LEU A O 1
ATOM 934 N N . ASP A 1 120 ? -1.071 -10.917 9.599 1.00 91.81 120 ASP A N 1
ATOM 935 C CA . ASP A 1 120 ? -0.888 -11.999 10.563 1.00 91.81 120 ASP A CA 1
ATOM 936 C C . ASP A 1 120 ? 0.557 -12.504 10.526 1.00 91.81 120 ASP A C 1
ATOM 938 O O . ASP A 1 120 ? 1.217 -12.508 11.564 1.00 91.81 120 ASP A O 1
ATOM 942 N N . LEU A 1 121 ? 1.107 -12.738 9.330 1.00 89.44 121 LEU A N 1
ATOM 943 C CA . LEU A 1 121 ? 2.522 -13.073 9.134 1.00 89.44 121 LEU A CA 1
ATOM 944 C C . LEU A 1 121 ? 3.463 -12.007 9.729 1.00 89.44 121 LEU A C 1
ATOM 946 O O . LEU A 1 121 ? 4.464 -12.327 10.371 1.00 89.44 121 LEU A O 1
ATOM 950 N N . PHE A 1 122 ? 3.155 -10.716 9.574 1.00 90.00 122 PHE A N 1
ATOM 951 C CA . PHE A 1 122 ? 3.956 -9.643 10.178 1.00 90.00 122 PHE A CA 1
ATOM 952 C C . PHE A 1 122 ? 3.687 -9.449 11.678 1.00 90.00 122 PHE A C 1
ATOM 954 O O . PHE A 1 122 ? 4.528 -8.886 12.386 1.00 90.00 122 PHE A O 1
ATOM 961 N N . THR A 1 123 ? 2.544 -9.918 12.181 1.00 91.25 123 THR A N 1
ATOM 962 C CA . THR A 1 123 ? 2.243 -9.959 13.618 1.00 91.25 123 THR A CA 1
ATOM 963 C C . THR A 1 123 ? 3.055 -11.054 14.304 1.00 91.25 123 THR A C 1
ATOM 965 O O . THR A 1 123 ? 3.656 -10.791 15.345 1.00 91.25 123 THR A O 1
ATOM 968 N N . GLU A 1 124 ? 3.174 -12.235 13.691 1.00 87.88 124 GLU A N 1
ATOM 969 C CA . GLU A 1 124 ? 4.061 -13.316 14.156 1.00 87.88 124 GLU A CA 1
ATOM 970 C C . GLU A 1 124 ? 5.521 -12.850 14.231 1.00 87.88 124 GLU A C 1
ATOM 972 O O . GLU A 1 124 ? 6.226 -13.105 15.208 1.00 87.88 124 GLU A O 1
ATOM 977 N N . ARG A 1 125 ? 5.948 -12.036 13.257 1.00 84.25 125 ARG A N 1
ATOM 978 C CA . ARG A 1 125 ? 7.270 -11.380 13.237 1.00 84.25 125 ARG A CA 1
ATOM 979 C C . ARG A 1 125 ? 7.382 -10.162 14.169 1.00 84.25 125 ARG A C 1
ATOM 981 O O . ARG A 1 125 ? 8.358 -9.418 14.088 1.00 84.25 125 ARG A O 1
ATOM 988 N N . LYS A 1 126 ? 6.394 -9.926 15.040 1.00 86.31 126 LYS A N 1
ATOM 989 C CA . LYS A 1 126 ? 6.336 -8.834 16.037 1.00 86.31 126 LYS A CA 1
ATOM 990 C C . LYS A 1 126 ? 6.369 -7.412 15.457 1.00 86.31 126 LYS A C 1
ATOM 992 O O . LYS A 1 126 ? 6.548 -6.446 16.205 1.00 86.31 126 LYS A O 1
ATOM 997 N N . MET A 1 127 ? 6.163 -7.252 14.148 1.00 87.81 127 MET A N 1
ATOM 998 C CA . MET A 1 127 ? 6.175 -5.947 13.474 1.00 87.81 127 MET A CA 1
ATOM 999 C C . MET A 1 127 ? 4.859 -5.197 13.670 1.00 87.81 127 MET A C 1
ATOM 1001 O O . MET A 1 127 ? 4.857 -3.976 13.834 1.00 87.81 127 MET A O 1
ATOM 1005 N N . PHE A 1 128 ? 3.751 -5.934 13.703 1.00 94.19 128 PHE A N 1
ATOM 1006 C CA . PHE A 1 128 ? 2.418 -5.425 14.008 1.00 94.19 128 PHE A CA 1
ATOM 1007 C C . PHE A 1 128 ? 1.856 -6.104 15.258 1.00 94.19 128 PHE A C 1
ATOM 1009 O O . PHE A 1 128 ? 2.335 -7.149 15.691 1.00 94.19 128 PHE A O 1
ATOM 1016 N N . LYS A 1 129 ? 0.835 -5.487 15.850 1.00 94.88 129 LYS A N 1
ATOM 1017 C CA . LYS A 1 129 ? 0.010 -6.072 16.907 1.00 94.88 129 LYS A CA 1
ATOM 1018 C C . LYS A 1 129 ? -1.460 -5.966 16.533 1.00 94.88 129 LYS A C 1
ATOM 1020 O O . LYS A 1 129 ? -1.900 -4.919 16.056 1.00 94.88 129 LYS A O 1
ATOM 1025 N N . ARG A 1 130 ? -2.229 -7.022 16.783 1.00 94.75 130 ARG A N 1
ATOM 1026 C CA . ARG A 1 130 ? -3.683 -7.001 16.605 1.00 94.75 130 ARG A CA 1
ATOM 1027 C C . ARG A 1 130 ? -4.328 -6.276 17.789 1.00 94.75 130 ARG A C 1
ATOM 1029 O O . ARG A 1 130 ? -4.003 -6.552 18.940 1.00 94.75 130 ARG A O 1
ATOM 1036 N N . VAL A 1 131 ? -5.226 -5.336 17.511 1.00 94.12 131 VAL A N 1
ATOM 1037 C CA . VAL A 1 131 ? -5.951 -4.551 18.519 1.00 94.12 131 VAL A CA 1
ATOM 1038 C C . VAL A 1 131 ? -7.434 -4.561 18.176 1.00 94.12 131 VAL A C 1
ATOM 1040 O O . VAL A 1 131 ? -7.824 -4.311 17.036 1.00 94.12 131 VAL A O 1
ATOM 1043 N N . SER A 1 132 ? -8.270 -4.843 19.171 1.00 92.12 132 SER A N 1
ATOM 1044 C CA . SER A 1 132 ? -9.718 -4.719 19.039 1.00 92.12 132 SER A CA 1
ATOM 1045 C C . SER A 1 132 ? -10.147 -3.293 19.376 1.00 92.12 132 SER A C 1
ATOM 1047 O O . SER A 1 132 ? -9.755 -2.751 20.409 1.00 92.12 132 SER A O 1
ATOM 1049 N N . LYS A 1 133 ? -10.948 -2.678 18.506 1.00 89.25 133 LYS A N 1
ATOM 1050 C CA . LYS A 1 133 ? -11.587 -1.380 18.742 1.00 89.25 133 LYS A CA 1
ATOM 1051 C C . LYS A 1 133 ? -13.098 -1.523 18.668 1.00 89.25 133 LYS A C 1
ATOM 1053 O O . LYS A 1 133 ? -13.610 -2.414 17.998 1.00 89.25 133 LYS A O 1
ATOM 1058 N N . LYS A 1 134 ? -13.817 -0.633 19.345 1.00 87.94 134 LYS A N 1
ATOM 1059 C CA . LYS A 1 134 ? -15.269 -0.493 19.200 1.00 87.94 134 LYS A CA 1
ATOM 1060 C C . LYS A 1 134 ? -15.560 0.705 18.310 1.00 87.94 134 LYS A C 1
ATOM 1062 O O . LYS A 1 134 ? -14.884 1.727 18.411 1.00 87.94 134 LYS A O 1
ATOM 1067 N N . ASN A 1 135 ? -16.521 0.565 17.405 1.00 84.25 135 ASN A N 1
ATOM 1068 C CA . ASN A 1 135 ? -17.031 1.708 16.657 1.00 84.25 135 ASN A CA 1
ATOM 1069 C C . ASN A 1 135 ? -18.030 2.508 17.516 1.00 84.25 135 ASN A C 1
ATOM 1071 O O . ASN A 1 135 ? -18.363 2.108 18.630 1.00 84.25 135 ASN A O 1
ATOM 1075 N N . LEU A 1 136 ? -18.528 3.625 16.979 1.00 81.50 136 LEU A N 1
ATOM 1076 C CA . LEU A 1 136 ? -19.536 4.476 17.633 1.00 81.50 136 LEU A CA 1
ATOM 1077 C C . LEU A 1 136 ? -20.832 3.719 17.988 1.00 81.50 136 LEU A C 1
ATOM 1079 O O . LEU A 1 136 ? -21.527 4.101 18.916 1.00 81.50 136 LEU A O 1
ATOM 1083 N N . LEU A 1 137 ? -21.125 2.622 17.283 1.00 85.56 137 LEU A N 1
ATOM 1084 C CA . LEU A 1 137 ? -22.278 1.742 17.511 1.00 85.56 137 LEU A CA 1
ATOM 1085 C C . LEU A 1 137 ? -21.959 0.579 18.473 1.00 85.56 137 LEU A C 1
ATOM 1087 O O . LEU A 1 137 ? -22.703 -0.396 18.533 1.00 85.56 137 LEU A O 1
ATOM 1091 N N . GLY A 1 138 ? -20.812 0.610 19.158 1.00 83.44 138 GLY A N 1
ATOM 1092 C C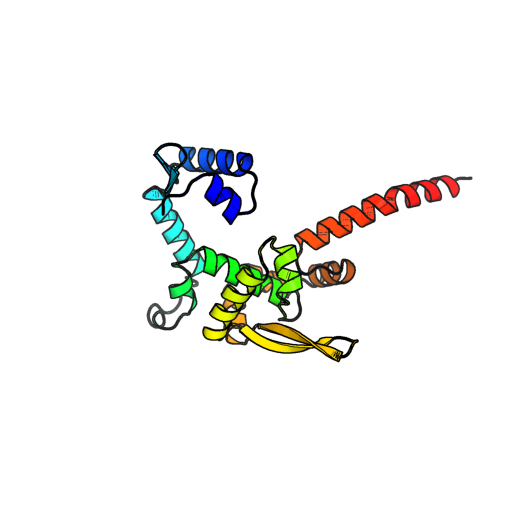A . GLY A 1 138 ? -20.380 -0.431 20.096 1.00 83.44 138 GLY A CA 1
ATOM 1093 C C . GLY A 1 138 ? -19.922 -1.750 19.457 1.00 83.44 138 GLY A C 1
ATOM 1094 O O . GLY A 1 138 ? -19.422 -2.623 20.170 1.00 83.44 138 GLY A O 1
ATOM 1095 N N . LYS A 1 139 ? -20.018 -1.906 18.128 1.00 86.44 139 LYS A N 1
ATOM 1096 C CA . LYS A 1 139 ? -19.552 -3.108 17.420 1.00 86.44 139 LYS A CA 1
ATOM 1097 C C . LYS A 1 139 ? -18.030 -3.173 17.441 1.00 86.44 139 LYS A C 1
ATOM 1099 O O . LYS A 1 139 ? -17.340 -2.223 17.058 1.00 86.44 139 LYS A O 1
ATOM 1104 N N . SER A 1 140 ? -17.515 -4.318 17.873 1.00 86.31 140 SER A N 1
ATOM 1105 C CA . SER A 1 140 ? -16.086 -4.601 17.885 1.00 86.31 140 SER A CA 1
ATOM 1106 C C . SER A 1 140 ? -15.577 -4.887 16.471 1.00 86.31 140 SER A C 1
ATOM 1108 O O . SER A 1 140 ? -16.214 -5.602 15.699 1.00 86.31 140 SER A O 1
ATOM 1110 N N . TYR A 1 141 ? -14.423 -4.322 16.129 1.00 87.38 141 TYR A N 1
ATOM 1111 C CA . TYR A 1 141 ? -13.697 -4.598 14.898 1.00 87.38 141 TYR A CA 1
ATOM 1112 C C . TYR A 1 141 ? -12.195 -4.690 15.175 1.00 87.38 141 TYR A C 1
ATOM 1114 O O . TYR A 1 141 ? -11.669 -4.072 16.103 1.00 87.38 141 TYR A O 1
ATOM 1122 N N . GLN A 1 142 ? -11.495 -5.472 14.358 1.00 91.12 142 GLN A N 1
ATOM 1123 C CA . GLN A 1 142 ? -10.056 -5.679 14.494 1.00 91.12 142 GLN A CA 1
ATOM 1124 C C . GLN A 1 142 ? -9.277 -4.703 13.614 1.00 91.12 142 GLN A C 1
ATOM 1126 O O . GLN A 1 142 ? -9.588 -4.511 12.435 1.00 91.12 142 GLN A O 1
ATOM 1131 N N . ILE A 1 143 ? -8.236 -4.117 14.196 1.00 94.25 143 ILE A N 1
ATOM 1132 C CA . ILE A 1 143 ? -7.207 -3.356 13.493 1.00 94.25 143 ILE A CA 1
ATOM 1133 C C . ILE A 1 143 ? -5.828 -3.908 13.841 1.00 94.25 143 ILE A C 1
ATOM 1135 O O . ILE A 1 143 ? -5.661 -4.651 14.809 1.00 94.25 143 ILE A O 1
ATOM 1139 N N . TYR A 1 144 ? -4.833 -3.500 13.068 1.00 95.81 144 TYR A N 1
ATOM 1140 C CA . TYR A 1 144 ? -3.437 -3.828 13.306 1.00 95.81 144 TYR A CA 1
ATOM 1141 C C . TYR A 1 144 ? -2.672 -2.539 13.558 1.00 95.81 144 TYR A C 1
ATOM 1143 O O . TYR A 1 144 ? -2.883 -1.541 12.873 1.00 95.81 144 TYR A O 1
ATOM 1151 N N . VAL A 1 145 ? -1.807 -2.543 14.563 1.00 95.31 145 VAL A N 1
ATOM 1152 C CA . VAL A 1 145 ? -1.024 -1.374 14.960 1.00 95.31 145 VAL A CA 1
ATOM 1153 C C . VAL A 1 145 ? 0.453 -1.690 14.807 1.00 95.31 145 VAL A C 1
ATOM 1155 O O . VAL A 1 145 ? 0.910 -2.741 15.249 1.00 95.31 145 VAL A O 1
ATOM 1158 N N . LEU A 1 146 ? 1.207 -0.786 14.192 1.00 93.44 146 LEU A N 1
ATOM 1159 C CA . LEU A 1 146 ? 2.646 -0.948 14.010 1.00 93.44 146 LEU A CA 1
ATOM 1160 C C . LEU A 1 146 ? 3.369 -0.865 15.358 1.00 93.44 146 LEU A C 1
ATOM 1162 O O . LEU A 1 146 ? 3.256 0.121 16.097 1.00 93.44 146 LEU A O 1
ATOM 1166 N N . ASN A 1 147 ? 4.111 -1.921 15.670 1.00 90.56 147 ASN A N 1
ATOM 1167 C CA . ASN A 1 147 ? 4.844 -2.072 16.918 1.00 90.56 147 ASN A CA 1
ATOM 1168 C C . ASN A 1 147 ? 6.226 -1.395 16.847 1.00 90.56 147 ASN A C 1
ATOM 1170 O O . ASN A 1 147 ? 6.634 -0.888 15.802 1.00 90.56 147 ASN A O 1
ATOM 1174 N N . VAL A 1 148 ? 6.965 -1.383 17.959 1.00 86.38 148 VAL A N 1
ATOM 1175 C CA . VAL A 1 148 ? 8.313 -0.794 18.043 1.00 86.38 148 VAL A CA 1
ATOM 1176 C C . VAL A 1 148 ? 9.265 -1.420 17.019 1.00 86.38 148 VAL A C 1
ATOM 1178 O O . VAL A 1 148 ? 9.952 -0.683 16.315 1.00 86.38 148 VAL A O 1
ATOM 1181 N N . GLU A 1 149 ? 9.246 -2.746 16.856 1.00 81.00 149 GLU A N 1
ATOM 1182 C CA . GLU A 1 149 ? 10.068 -3.435 15.849 1.00 81.00 149 GLU A CA 1
ATOM 1183 C C . GLU A 1 149 ? 9.696 -3.021 14.418 1.00 81.00 149 GLU A C 1
ATOM 1185 O O . GLU A 1 149 ? 10.566 -2.672 13.623 1.00 81.00 149 GLU A O 1
ATOM 1190 N N . GLY A 1 150 ? 8.399 -2.931 14.105 1.00 81.69 150 GLY A N 1
ATOM 1191 C CA . GLY A 1 150 ? 7.936 -2.423 12.812 1.00 81.69 150 GLY A CA 1
ATOM 1192 C C . GLY A 1 150 ? 8.337 -0.962 12.560 1.00 81.69 150 GLY A C 1
ATOM 1193 O O . GLY A 1 150 ? 8.678 -0.585 11.439 1.00 81.69 150 GLY A O 1
ATOM 1194 N N . LYS A 1 151 ? 8.378 -0.127 13.608 1.00 84.50 151 LYS A N 1
ATOM 1195 C CA . LYS A 1 151 ? 8.873 1.257 13.510 1.00 84.50 151 LYS A CA 1
ATOM 1196 C C . LYS A 1 151 ? 10.374 1.321 13.232 1.00 84.50 151 LYS A C 1
ATOM 1198 O O . LYS A 1 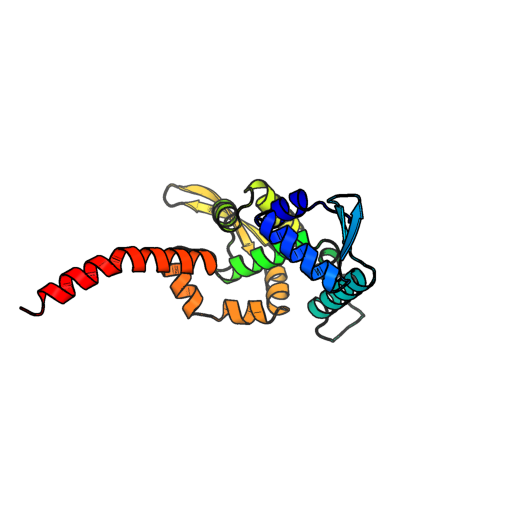151 ? 10.789 2.199 12.482 1.00 84.50 151 LYS A O 1
ATOM 1203 N N . LYS A 1 152 ? 11.181 0.405 13.783 1.00 81.62 152 LYS A N 1
ATOM 1204 C CA . LYS A 1 152 ? 12.621 0.333 13.473 1.00 81.62 152 LYS A CA 1
ATOM 1205 C C . LYS A 1 152 ? 12.851 0.101 11.981 1.00 81.62 152 LYS A C 1
ATOM 1207 O O . LYS A 1 152 ? 13.691 0.774 11.398 1.00 81.62 152 LYS A O 1
ATOM 1212 N N . ILE A 1 153 ? 12.060 -0.773 11.354 1.00 76.00 153 ILE A N 1
ATOM 1213 C CA . ILE A 1 153 ? 12.095 -1.003 9.898 1.00 76.00 153 ILE A CA 1
ATOM 1214 C C . ILE A 1 153 ? 11.791 0.292 9.147 1.00 76.00 153 ILE A C 1
ATOM 1216 O O . ILE A 1 153 ? 12.522 0.682 8.242 1.00 76.00 153 ILE A O 1
ATOM 1220 N N . ALA A 1 154 ? 10.750 1.001 9.578 1.00 76.38 154 ALA A N 1
ATOM 1221 C CA . ALA A 1 154 ? 10.366 2.267 8.975 1.00 76.38 154 ALA A CA 1
ATOM 1222 C C . ALA A 1 154 ? 11.475 3.334 9.056 1.00 76.38 154 ALA A C 1
ATOM 1224 O O . ALA A 1 154 ? 11.603 4.156 8.152 1.00 76.38 154 ALA A O 1
ATOM 1225 N N . TYR A 1 155 ? 12.283 3.322 10.122 1.00 76.62 155 TYR A N 1
ATOM 1226 C CA . TYR A 1 155 ? 13.410 4.243 10.292 1.00 76.62 155 TY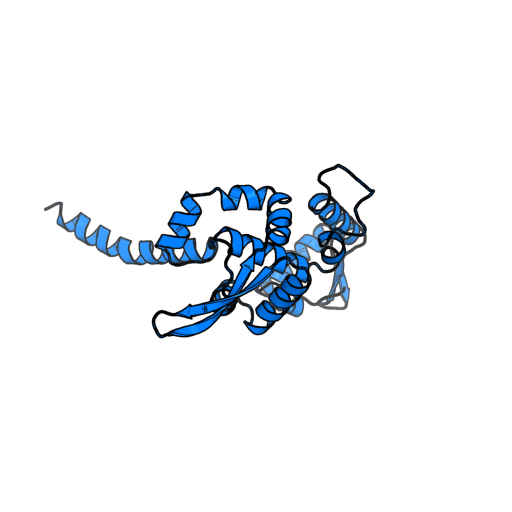R A CA 1
ATOM 1227 C C . TYR A 1 155 ? 14.632 3.903 9.448 1.00 76.62 155 TYR A C 1
ATOM 1229 O O . TYR A 1 155 ? 15.397 4.811 9.138 1.00 76.62 155 TYR A O 1
ATOM 1237 N N . LYS A 1 156 ? 14.783 2.642 9.033 1.00 73.94 156 LYS A N 1
ATOM 1238 C CA . LYS A 1 156 ? 15.840 2.227 8.103 1.00 73.94 156 LYS A CA 1
ATOM 1239 C C . LYS A 1 156 ? 15.588 2.696 6.668 1.00 73.94 156 LYS A C 1
ATOM 1241 O O . LYS A 1 156 ? 16.509 2.702 5.869 1.00 73.94 156 LYS A O 1
ATOM 1246 N N . ILE A 1 157 ? 14.358 3.097 6.334 1.00 73.19 157 ILE A N 1
ATOM 1247 C CA . ILE A 1 157 ? 13.978 3.506 4.979 1.00 73.19 157 ILE A CA 1
ATOM 1248 C C . ILE A 1 157 ? 13.782 5.035 4.948 1.00 73.19 157 ILE A C 1
ATOM 1250 O O . ILE A 1 157 ? 12.738 5.529 5.393 1.00 73.19 157 ILE A O 1
ATOM 1254 N N . PRO A 1 158 ? 14.729 5.822 4.393 1.00 69.94 158 PRO A N 1
ATOM 1255 C CA . PRO A 1 158 ? 14.692 7.287 4.467 1.00 69.94 158 PRO A CA 1
ATOM 1256 C C . PRO A 1 158 ? 13.411 7.910 3.900 1.00 69.94 158 PRO A C 1
ATOM 1258 O O . PRO A 1 158 ? 12.897 8.892 4.444 1.00 69.94 158 PRO A O 1
ATOM 1261 N N . ILE A 1 159 ? 12.856 7.326 2.831 1.00 71.25 159 ILE A N 1
ATOM 1262 C CA . ILE A 1 159 ? 11.611 7.811 2.225 1.00 71.25 159 ILE A CA 1
ATOM 1263 C C . ILE A 1 159 ? 10.420 7.699 3.191 1.00 71.25 159 ILE A C 1
ATOM 1265 O O . ILE A 1 159 ? 9.611 8.623 3.272 1.00 71.25 159 ILE A O 1
ATOM 1269 N N . LEU A 1 160 ? 10.353 6.642 4.009 1.00 77.06 160 LEU A N 1
ATOM 1270 C CA . LEU A 1 160 ? 9.296 6.460 5.011 1.00 77.06 160 LEU A CA 1
ATOM 1271 C C . LEU A 1 160 ? 9.446 7.439 6.184 1.00 77.06 160 LEU A C 1
ATOM 1273 O O . LEU A 1 160 ? 8.452 7.951 6.708 1.00 77.06 160 LEU A O 1
ATOM 1277 N N . VAL A 1 161 ? 10.683 7.773 6.561 1.00 75.31 161 VAL A N 1
ATOM 1278 C CA . VAL A 1 161 ? 10.958 8.796 7.584 1.00 75.31 161 VAL A CA 1
ATOM 1279 C C . VAL A 1 161 ? 10.468 10.171 7.135 1.00 75.31 161 VAL A C 1
ATOM 1281 O O . VAL A 1 161 ? 9.793 10.860 7.910 1.00 75.31 161 VAL A O 1
ATOM 1284 N N . LYS A 1 162 ? 10.775 10.554 5.888 1.00 78.31 162 LYS A N 1
ATOM 1285 C CA . LYS A 1 162 ? 10.299 11.807 5.279 1.00 78.31 162 LYS A CA 1
ATOM 1286 C C . LYS A 1 162 ? 8.774 11.838 5.219 1.00 78.31 162 LYS A C 1
ATOM 1288 O O . LYS A 1 162 ? 8.165 12.818 5.644 1.00 78.31 162 LYS A O 1
ATOM 1293 N N . LEU A 1 163 ? 8.160 10.738 4.786 1.00 78.44 163 LEU A N 1
ATOM 1294 C CA . LEU A 1 163 ? 6.710 10.602 4.680 1.00 78.44 163 LEU A CA 1
ATOM 1295 C C . LEU A 1 163 ? 5.998 10.833 6.021 1.00 78.44 163 LEU A C 1
ATOM 1297 O O . LEU A 1 163 ? 5.060 11.622 6.103 1.00 78.44 163 LEU A O 1
ATOM 1301 N N . ARG A 1 164 ? 6.485 10.211 7.103 1.00 80.56 164 ARG A N 1
ATOM 1302 C CA . ARG A 1 164 ? 5.919 10.380 8.454 1.00 80.56 164 ARG A CA 1
ATOM 1303 C C . ARG A 1 164 ? 5.945 11.836 8.933 1.00 80.56 164 ARG A C 1
ATOM 1305 O O . ARG A 1 164 ? 5.064 12.239 9.696 1.00 80.56 164 ARG A O 1
ATOM 1312 N N . ARG A 1 165 ? 6.975 12.599 8.552 1.00 83.06 165 ARG A N 1
ATOM 1313 C CA . ARG A 1 165 ? 7.158 14.008 8.943 1.00 83.06 165 ARG A CA 1
ATOM 1314 C C . ARG A 1 165 ? 6.364 14.981 8.067 1.00 83.06 165 ARG A C 1
ATOM 1316 O O . ARG A 1 165 ? 6.260 16.148 8.426 1.00 83.06 165 ARG A O 1
ATOM 1323 N N . ASN A 1 166 ? 5.781 14.523 6.962 1.00 85.44 166 ASN A N 1
ATOM 1324 C CA . ASN A 1 166 ? 5.045 15.381 6.044 1.00 85.44 166 ASN A CA 1
ATOM 1325 C C . ASN A 1 166 ? 3.663 15.752 6.617 1.00 85.44 166 ASN A C 1
ATOM 1327 O O . ASN A 1 166 ? 2.693 15.001 6.501 1.00 85.44 166 ASN A O 1
ATOM 1331 N N . VAL A 1 167 ? 3.587 16.917 7.267 1.00 85.31 167 VAL A N 1
ATOM 1332 C CA . VAL A 1 167 ? 2.353 17.438 7.880 1.00 85.31 167 VAL A CA 1
ATOM 1333 C C . VAL A 1 167 ? 1.306 17.770 6.819 1.00 85.31 167 VAL A C 1
ATOM 1335 O O . VAL A 1 167 ? 0.139 17.430 7.003 1.00 85.31 167 VAL A O 1
ATOM 1338 N N . PHE A 1 168 ? 1.722 18.354 5.692 1.00 85.94 168 PHE A N 1
ATOM 1339 C CA . PHE A 1 168 ? 0.829 18.675 4.578 1.00 85.94 168 PHE A CA 1
ATOM 1340 C C . PHE A 1 168 ? 0.090 17.431 4.083 1.00 85.94 168 PHE A C 1
ATOM 1342 O O . PHE A 1 168 ? -1.134 17.433 3.978 1.00 85.94 168 PHE A O 1
ATOM 1349 N N . LEU A 1 169 ? 0.819 16.332 3.878 1.00 85.69 169 LEU A N 1
ATOM 1350 C CA . LEU A 1 169 ? 0.227 15.065 3.470 1.00 85.69 169 LEU A CA 1
ATOM 1351 C C . LEU A 1 169 ? -0.791 14.555 4.496 1.00 85.69 169 LEU A C 1
ATOM 1353 O O . LEU A 1 169 ? -1.877 14.134 4.118 1.00 85.69 169 LEU A O 1
ATOM 1357 N N . LYS A 1 170 ? -0.489 14.626 5.796 1.00 84.44 170 LYS A N 1
ATOM 1358 C CA . LYS A 1 170 ? -1.447 14.209 6.836 1.00 84.44 170 LYS A CA 1
ATOM 1359 C C . LYS A 1 170 ? -2.719 15.051 6.829 1.00 84.44 170 LYS A C 1
ATOM 1361 O O . LYS A 1 170 ? -3.805 14.505 7.009 1.00 84.44 170 LYS A O 1
ATOM 1366 N N . ILE A 1 171 ? -2.591 16.361 6.619 1.00 86.00 171 ILE A N 1
ATOM 1367 C CA . ILE A 1 171 ? -3.738 17.267 6.493 1.00 86.00 171 ILE A CA 1
ATOM 1368 C C . ILE A 1 171 ? -4.565 16.878 5.266 1.00 86.00 171 ILE A C 1
ATOM 1370 O O . ILE A 1 171 ? -5.769 16.673 5.385 1.00 86.00 171 ILE A O 1
ATOM 1374 N N . LEU A 1 172 ? -3.915 16.689 4.119 1.00 87.75 172 LEU A N 1
ATOM 1375 C CA . LEU A 1 172 ? -4.551 16.296 2.864 1.00 87.75 172 LEU A CA 1
ATOM 1376 C C . LEU A 1 172 ? -5.325 14.965 2.994 1.00 87.75 172 LEU A C 1
ATOM 1378 O O . LEU A 1 172 ? -6.502 14.878 2.630 1.00 87.75 172 LEU A O 1
ATOM 1382 N N . LEU A 1 173 ? -4.712 13.952 3.612 1.00 88.38 173 LEU A N 1
ATOM 1383 C CA . LEU A 1 173 ? -5.357 12.667 3.906 1.00 88.38 173 LEU A CA 1
ATOM 1384 C C . LEU A 1 173 ? -6.580 12.831 4.811 1.00 88.38 173 LEU A C 1
ATOM 1386 O O . LEU A 1 173 ? -7.626 12.234 4.553 1.00 88.38 173 LEU A O 1
ATOM 1390 N N . LYS A 1 174 ? -6.471 13.676 5.842 1.00 86.25 174 LYS A N 1
ATOM 1391 C CA . LYS A 1 174 ? -7.566 13.947 6.778 1.00 86.25 174 LYS A CA 1
ATOM 1392 C C . LYS A 1 174 ? -8.728 14.679 6.103 1.00 86.25 174 LYS A C 1
ATOM 1394 O O . LYS A 1 174 ? -9.867 14.277 6.308 1.00 86.25 174 LYS A O 1
ATOM 1399 N N . MET A 1 175 ? -8.451 15.692 5.276 1.00 84.81 175 MET A N 1
ATOM 1400 C CA . MET A 1 175 ? -9.479 16.443 4.536 1.00 84.81 175 MET A CA 1
ATOM 1401 C C . MET A 1 175 ? -10.231 15.563 3.535 1.00 84.81 175 MET A C 1
ATOM 1403 O O . MET A 1 175 ? -11.436 15.696 3.361 1.00 84.81 175 MET A O 1
ATOM 1407 N N . THR A 1 176 ? -9.525 14.634 2.893 1.00 86.88 176 THR A N 1
ATOM 1408 C CA . THR A 1 176 ? -10.099 13.748 1.866 1.00 86.88 176 THR A CA 1
ATOM 1409 C C . THR A 1 176 ? -10.591 12.409 2.423 1.00 86.88 176 THR A C 1
ATOM 1411 O O . THR A 1 176 ? -11.028 11.545 1.659 1.00 86.88 176 THR A O 1
ATOM 1414 N N . PHE A 1 177 ? -10.502 12.195 3.741 1.00 85.50 177 PHE A N 1
ATOM 1415 C CA . PHE A 1 177 ? -10.804 10.918 4.398 1.00 85.50 177 PHE A CA 1
ATOM 1416 C C . PHE A 1 177 ? -10.145 9.716 3.693 1.00 85.50 177 PHE A C 1
ATOM 1418 O O . PHE A 1 177 ? -10.799 8.706 3.412 1.00 85.50 177 PHE A O 1
ATOM 1425 N N . SER A 1 178 ? -8.866 9.846 3.341 1.00 86.19 178 SER A N 1
ATOM 1426 C CA . SER A 1 178 ? -8.091 8.838 2.597 1.00 86.19 178 SER A CA 1
ATOM 1427 C C . SER A 1 178 ? -6.974 8.270 3.460 1.00 86.19 178 SER A C 1
ATOM 1429 O O . SER A 1 178 ? -6.499 8.954 4.367 1.00 86.19 178 SER A O 1
ATOM 1431 N N . ILE A 1 179 ? -6.547 7.034 3.185 1.00 84.19 179 ILE A N 1
ATOM 1432 C CA . ILE A 1 179 ? -5.439 6.410 3.931 1.00 84.19 179 ILE A CA 1
ATOM 1433 C C . ILE A 1 179 ? -4.118 6.409 3.143 1.00 84.19 179 ILE A C 1
ATOM 1435 O O . ILE A 1 179 ? -3.064 6.258 3.765 1.00 84.19 179 ILE A O 1
ATOM 1439 N N . ASN A 1 180 ? -4.145 6.655 1.825 1.00 83.75 180 ASN A N 1
ATOM 1440 C CA . ASN A 1 180 ? -2.963 6.868 0.985 1.00 83.75 180 ASN A CA 1
ATOM 1441 C C . ASN A 1 180 ? -3.041 8.152 0.122 1.00 83.75 180 ASN A C 1
ATOM 1443 O O . ASN A 1 180 ? -4.092 8.777 -0.031 1.00 83.75 180 ASN A O 1
ATOM 1447 N N . TYR A 1 181 ? -1.889 8.568 -0.418 1.00 84.75 181 TYR A N 1
ATOM 1448 C CA . TYR A 1 181 ? -1.748 9.815 -1.183 1.00 84.75 181 TYR A CA 1
ATOM 1449 C C . TYR A 1 181 ? -2.510 9.801 -2.513 1.00 84.75 181 TYR A C 1
ATOM 1451 O O . TYR A 1 181 ? -3.156 10.786 -2.854 1.00 84.75 181 TYR A O 1
ATOM 1459 N N . GLU A 1 182 ? -2.467 8.690 -3.245 1.00 82.62 182 GLU A N 1
ATOM 1460 C CA . GLU A 1 182 ? -3.093 8.565 -4.567 1.00 82.62 182 GLU A CA 1
ATOM 1461 C C . GLU A 1 182 ? -4.613 8.731 -4.483 1.00 82.62 182 GLU A C 1
ATOM 1463 O O . GLU A 1 182 ? -5.192 9.564 -5.180 1.00 82.62 182 GLU A O 1
ATOM 1468 N N . THR A 1 183 ? -5.256 8.028 -3.546 1.00 83.88 183 THR A N 1
ATOM 1469 C CA . THR A 1 183 ? -6.699 8.150 -3.288 1.00 83.88 183 THR A CA 1
ATOM 1470 C C . THR A 1 183 ? -7.062 9.565 -2.852 1.00 83.88 183 THR A C 1
ATOM 1472 O O . THR A 1 183 ? -8.106 10.101 -3.226 1.00 83.88 183 THR A O 1
ATOM 1475 N N . SER A 1 184 ? -6.185 10.190 -2.069 1.00 86.38 184 SER A N 1
ATOM 1476 C CA . SER A 1 184 ? -6.367 11.559 -1.610 1.00 86.38 184 SER A CA 1
ATOM 1477 C C . SER A 1 184 ? -6.361 12.567 -2.754 1.00 86.38 184 SER A C 1
ATOM 1479 O O . SER A 1 184 ? -7.266 13.398 -2.840 1.00 86.38 184 SER A O 1
ATOM 1481 N N . LEU A 1 185 ? -5.399 12.451 -3.672 1.00 86.19 185 LEU A N 1
ATOM 1482 C CA . LEU A 1 185 ? -5.345 13.276 -4.874 1.00 86.19 185 LEU A CA 1
ATOM 1483 C C . LEU A 1 185 ? -6.570 13.072 -5.762 1.00 86.19 185 LEU A C 1
ATOM 1485 O O . LEU A 1 185 ? -7.167 14.055 -6.189 1.00 86.19 185 LEU A O 1
ATOM 1489 N N . LEU A 1 186 ? -6.976 11.821 -6.000 1.00 86.75 186 LEU A N 1
ATOM 1490 C CA . LEU A 1 186 ? -8.145 11.517 -6.829 1.00 86.75 186 LEU A CA 1
ATOM 1491 C C . LEU A 1 186 ? -9.422 12.149 -6.266 1.00 86.75 186 LEU A C 1
ATOM 1493 O O . LEU A 1 186 ? -10.181 12.778 -7.002 1.00 86.75 186 LEU A O 1
ATOM 1497 N N . LYS A 1 187 ? -9.644 12.046 -4.950 1.00 87.69 187 LYS A N 1
ATOM 1498 C CA . LYS A 1 187 ? -10.792 12.696 -4.300 1.00 87.69 187 LYS A CA 1
ATOM 1499 C C . LYS A 1 187 ? -10.708 14.217 -4.366 1.00 87.69 187 LYS A C 1
ATOM 1501 O O . LYS A 1 187 ? -11.727 14.859 -4.594 1.00 87.69 187 LYS A O 1
ATOM 1506 N N . LEU A 1 188 ? -9.519 14.795 -4.191 1.00 88.88 188 LEU A N 1
ATOM 1507 C CA . LEU A 1 188 ? -9.329 16.240 -4.315 1.00 88.88 188 LEU A CA 1
ATOM 1508 C C . LEU A 1 188 ? -9.643 16.721 -5.739 1.00 88.88 188 LEU A C 1
ATOM 1510 O O . LEU A 1 188 ? -10.373 17.694 -5.903 1.00 88.88 188 LEU A O 1
ATOM 1514 N N . MET A 1 189 ? -9.151 16.014 -6.759 1.00 88.88 189 MET A N 1
ATOM 1515 C CA . MET A 1 189 ? -9.448 16.306 -8.165 1.00 88.88 189 MET A CA 1
ATOM 1516 C C . MET A 1 189 ? -10.946 16.214 -8.456 1.00 88.88 189 MET A C 1
ATOM 1518 O O . MET A 1 189 ? -11.490 17.097 -9.118 1.00 88.88 189 MET A O 1
ATOM 1522 N N . ALA A 1 190 ? -11.627 15.192 -7.930 1.00 87.81 190 ALA A N 1
ATOM 1523 C CA . ALA A 1 190 ? -13.072 15.051 -8.077 1.00 87.81 190 ALA A CA 1
ATOM 1524 C C . ALA A 1 190 ? -13.829 16.221 -7.427 1.00 87.81 190 ALA A C 1
ATOM 1526 O O . ALA A 1 190 ? -14.712 16.796 -8.056 1.00 87.81 190 ALA A O 1
ATOM 1527 N N . ILE A 1 191 ? -13.446 16.624 -6.208 1.00 88.19 191 ILE A N 1
ATOM 1528 C CA . ILE A 1 191 ? -14.042 17.782 -5.523 1.00 88.19 191 ILE A CA 1
ATOM 1529 C C . ILE A 1 191 ? -13.845 19.054 -6.353 1.00 88.19 191 ILE A C 1
ATOM 1531 O O . ILE A 1 191 ? -14.818 19.752 -6.615 1.00 88.19 191 ILE A O 1
ATOM 1535 N N . LEU A 1 192 ? -12.619 19.331 -6.807 1.00 88.12 192 LEU A N 1
ATOM 1536 C CA . LEU A 1 192 ? -12.317 20.515 -7.620 1.00 88.12 192 LEU A CA 1
ATOM 1537 C C . LEU A 1 192 ? -13.087 20.517 -8.946 1.00 88.12 192 LEU A C 1
ATOM 1539 O O . LEU A 1 192 ? -13.583 21.558 -9.366 1.00 88.12 192 LEU A O 1
ATOM 1543 N N . SER A 1 193 ? -13.229 19.354 -9.582 1.00 89.81 193 SER A N 1
ATOM 1544 C CA . SER A 1 193 ? -13.987 19.216 -10.831 1.00 89.81 193 SER A CA 1
ATOM 1545 C C . SER A 1 193 ? -15.480 19.486 -10.628 1.00 89.81 193 SER A C 1
ATOM 1547 O O . SER A 1 193 ? -16.120 20.057 -11.504 1.00 89.81 193 SER A O 1
ATOM 1549 N N . LEU A 1 194 ? -16.035 19.113 -9.469 1.00 87.75 194 LEU A N 1
ATOM 1550 C CA . LEU A 1 194 ? -17.441 19.353 -9.128 1.00 87.75 194 LEU A CA 1
ATOM 1551 C C . LEU A 1 194 ? -17.711 20.800 -8.693 1.00 87.75 194 LEU A C 1
ATOM 1553 O O . LEU A 1 194 ? -18.776 21.336 -8.988 1.00 87.75 194 LEU A O 1
ATOM 1557 N N . THR A 1 195 ? -16.771 21.442 -7.995 1.00 87.38 195 THR A N 1
ATOM 1558 C CA . THR A 1 195 ? -16.953 22.812 -7.484 1.00 87.38 195 THR A CA 1
ATOM 1559 C C . THR A 1 195 ? -16.555 23.890 -8.487 1.00 87.38 195 THR A C 1
ATOM 1561 O O . THR A 1 195 ? -17.073 25.004 -8.412 1.00 87.38 195 THR A O 1
ATOM 1564 N N . SER A 1 196 ? -15.680 23.579 -9.448 1.00 85.38 196 SER A N 1
ATOM 1565 C CA . SER A 1 196 ? -15.213 24.538 -10.454 1.00 85.38 196 SER A CA 1
ATOM 1566 C C . SER A 1 196 ? -16.349 25.169 -11.278 1.00 85.38 196 SER A C 1
ATOM 1568 O O . SER A 1 196 ? -16.356 26.397 -11.373 1.00 85.38 196 SER A O 1
ATOM 1570 N N . PRO A 1 197 ? -17.347 24.425 -11.799 1.00 85.56 197 PRO A N 1
ATOM 1571 C CA . PRO A 1 197 ? -18.464 25.025 -12.534 1.00 85.56 197 PRO A CA 1
ATOM 1572 C C . PRO A 1 197 ? -19.305 25.980 -11.679 1.00 85.56 197 PRO A C 1
ATOM 1574 O O . PRO A 1 197 ? -19.716 27.035 -12.152 1.00 85.56 197 PRO A O 1
ATOM 1577 N N . ILE A 1 198 ? -19.514 25.639 -10.404 1.00 83.38 198 ILE A N 1
ATOM 1578 C CA . ILE A 1 198 ? -20.288 26.448 -9.452 1.00 83.38 198 ILE A CA 1
ATOM 1579 C C . ILE A 1 198 ? -19.555 27.764 -9.163 1.00 83.38 198 ILE A C 1
ATOM 1581 O O . ILE A 1 198 ? -20.154 28.834 -9.204 1.00 83.38 198 ILE A O 1
ATOM 1585 N N . LEU A 1 199 ? -18.242 27.701 -8.929 1.00 81.25 199 LEU A N 1
ATOM 1586 C CA . LEU A 1 199 ? -17.416 28.890 -8.705 1.00 81.25 199 LEU A CA 1
ATOM 1587 C C . LEU A 1 199 ? -17.371 29.805 -9.935 1.00 81.25 199 LEU A C 1
ATOM 1589 O O . LEU A 1 199 ? -17.429 31.023 -9.785 1.00 81.25 199 LEU A O 1
ATOM 1593 N N . ILE A 1 200 ? -17.294 29.236 -11.143 1.00 84.50 200 ILE A N 1
ATOM 1594 C CA . ILE A 1 200 ? -17.348 30.006 -12.396 1.00 84.50 200 ILE A CA 1
ATOM 1595 C C . ILE A 1 200 ? -18.716 30.681 -12.554 1.00 84.50 200 ILE A C 1
ATOM 1597 O O . ILE A 1 200 ? -18.774 31.853 -12.918 1.00 84.50 200 ILE A O 1
ATOM 1601 N N . TYR A 1 201 ? -19.802 29.972 -12.237 1.00 85.31 201 TYR A N 1
ATOM 1602 C CA . TYR A 1 201 ? -21.159 30.512 -12.299 1.00 85.31 201 TYR A CA 1
ATOM 1603 C C . TYR A 1 201 ? -21.337 31.738 -11.390 1.00 85.31 201 TYR A C 1
ATOM 1605 O O . TYR A 1 201 ? -21.780 32.781 -11.864 1.00 85.31 201 TYR A O 1
ATOM 1613 N N . PHE A 1 202 ? -20.926 31.656 -10.120 1.00 82.56 202 PHE A N 1
ATOM 1614 C CA . PHE A 1 202 ? -21.030 32.789 -9.189 1.00 82.56 202 PHE A CA 1
ATOM 1615 C C . PHE A 1 202 ? -20.078 33.938 -9.534 1.00 82.56 202 PHE A C 1
ATOM 1617 O O . PHE A 1 202 ? -20.478 35.096 -9.472 1.00 82.56 202 PHE A O 1
ATOM 1624 N N . LYS A 1 203 ? -18.854 33.640 -9.988 1.00 79.12 203 LYS A N 1
ATOM 1625 C CA . LYS A 1 203 ? -17.905 34.676 -10.419 1.00 79.12 203 LYS A CA 1
ATOM 1626 C C . LYS A 1 203 ? -18.442 35.515 -11.583 1.00 79.12 203 LYS A C 1
ATOM 1628 O O . LYS A 1 203 ? -18.154 36.702 -11.642 1.00 79.12 203 LYS A O 1
ATOM 1633 N N . ASN A 1 204 ? -19.207 34.917 -12.495 1.00 73.38 204 ASN A N 1
ATOM 1634 C CA . ASN A 1 204 ? -19.819 35.643 -13.611 1.00 73.38 204 ASN A CA 1
ATOM 1635 C C . ASN A 1 204 ? -21.054 36.461 -13.193 1.00 73.38 204 ASN A C 1
ATOM 1637 O O . ASN A 1 204 ? -21.486 37.318 -13.956 1.00 73.38 204 ASN A O 1
ATOM 1641 N N . TYR A 1 205 ? -21.614 36.203 -12.009 1.00 64.94 205 TYR A N 1
ATOM 1642 C CA . TYR A 1 205 ? -22.766 36.925 -11.464 1.00 64.94 205 TYR A CA 1
ATOM 1643 C C . TYR A 1 205 ? -22.355 38.186 -10.680 1.00 64.94 205 TYR A C 1
ATOM 1645 O O . TYR A 1 205 ? -23.109 39.150 -10.648 1.00 64.94 205 TYR A O 1
ATOM 1653 N N . ASP A 1 206 ? -21.144 38.206 -10.108 1.00 59.03 206 ASP A N 1
ATOM 1654 C CA . ASP A 1 206 ? -20.579 39.344 -9.354 1.00 59.03 206 ASP A CA 1
ATOM 1655 C C . ASP A 1 206 ? -19.964 40.456 -10.241 1.00 59.03 206 ASP A C 1
ATOM 1657 O O . ASP A 1 206 ? -19.397 41.415 -9.721 1.00 59.03 206 ASP A O 1
ATOM 1661 N N . VAL A 1 207 ? -20.051 40.357 -11.575 1.00 54.59 207 VAL A N 1
ATOM 1662 C CA . VAL A 1 207 ? -19.576 41.394 -12.529 1.00 54.59 207 VAL A CA 1
ATOM 1663 C C . VAL A 1 207 ? -20.753 42.129 -13.200 1.00 54.59 207 VAL A C 1
ATOM 1665 O O . VAL A 1 207 ? -20.652 42.558 -14.348 1.00 54.59 207 VAL A O 1
ATOM 1668 N N . GLY A 1 208 ? -21.888 42.231 -12.499 1.00 46.84 208 GLY A N 1
ATOM 1669 C CA . GLY A 1 208 ? -23.052 43.037 -12.892 1.00 46.84 208 GLY A CA 1
ATOM 1670 C C . GLY A 1 208 ? -22.971 44.479 -12.411 1.00 46.84 208 GLY A C 1
ATOM 1671 O O . GLY A 1 208 ? -22.467 44.693 -11.287 1.00 46.84 208 GLY A O 1
#

Secondary structure (DSSP, 8-state):
--EEHHHHHHHHT--HHHHHHHHHHHHHTTSEEEEETTEEEE-HHHHHHHHHHHHHHH--SS-TTSTTS-HHHHHTT-HHHHHHHHHHHHHHHHTTTEE-HHHHHHHHTS-HHHHHHHHHHHHHTTSEEEEEEE-TTS-EEEEEEE-HHHHHHHHHSHHHHHHHH-HHHHHHHHHTT-SSHHHHHHHHHHHHHHHHHHHHHHHHHTT-

Solvent-accessible surface area (backbone atoms only — not comparable to full-atom values): 11633 Å² total; per-residue (Å²): 124,73,44,34,48,66,55,50,12,66,74,68,75,45,56,54,69,60,40,48,53,51,49,51,56,33,36,78,68,53,31,33,39,78,75,54,92,67,27,32,32,70,25,74,61,25,49,51,50,51,51,50,52,53,46,62,76,67,56,77,92,81,67,100,79,57,73,94,73,44,73,61,66,78,32,67,80,38,64,66,59,42,50,53,49,52,52,52,50,49,34,10,52,63,47,86,30,38,42,46,45,74,60,49,17,64,76,70,74,46,55,47,64,61,49,46,52,53,52,48,57,36,31,77,68,48,23,29,41,84,43,81,44,63,48,98,84,66,52,76,47,73,33,36,32,60,27,73,61,35,48,53,56,42,64,75,36,66,69,51,48,53,55,57,68,38,59,67,59,48,50,48,21,61,77,51,75,32,73,49,69,68,61,17,50,54,50,49,52,50,51,50,62,66,46,47,62,57,53,52,55,53,59,67,60,76,74,115

Nearest PDB structures (foldseek):
  3r0a-assembly1_A  TM=6.564E-01  e=5.581E-03  Methanosarcina mazei
  6pln-assembly2_B  TM=5.964E-01  e=1.977E-02  Pyrococcus furiosus
  2v79-assembly1_B  TM=4.407E-01  e=1.019E-02  Bacillus subtilis
  4eju-assembly1_A  TM=3.827E-01  e=5.927E-03  Staphylococcus epidermidis RP62A
  8rpr-assembly1_A  TM=4.570E-01  e=4.531E-01  Streptomyces griseoviridis

pLDDT: mean 81.5, std 14.46, range [36.47, 96.31]